Protein AF-D3DBK7-F1 (afdb_monomer_lite)

Structure (mmCIF, N/CA/C/O backbone):
data_AF-D3DBK7-F1
#
_entry.id   AF-D3DBK7-F1
#
loop_
_atom_site.group_PDB
_atom_site.id
_atom_site.type_symbol
_atom_site.label_atom_id
_atom_site.label_alt_id
_atom_site.label_comp_id
_atom_site.label_asym_id
_atom_site.label_entity_id
_atom_site.label_seq_id
_atom_site.pdbx_PDB_ins_code
_atom_site.Cartn_x
_atom_site.Cartn_y
_atom_site.Cartn_z
_atom_site.occupancy
_atom_site.B_iso_or_equiv
_atom_site.auth_seq_id
_atom_site.auth_comp_id
_atom_site.auth_asym_id
_atom_site.auth_atom_id
_atom_site.pdbx_PDB_model_num
ATOM 1 N N . MET A 1 1 ? -4.923 0.308 18.709 1.00 68.25 1 MET A N 1
ATOM 2 C CA . MET A 1 1 ? -4.897 0.832 17.326 1.00 68.25 1 MET A CA 1
ATOM 3 C C . MET A 1 1 ? -3.917 0.080 16.444 1.00 68.25 1 MET A C 1
ATOM 5 O O . MET A 1 1 ? -4.388 -0.678 15.611 1.00 68.25 1 MET A O 1
ATOM 9 N N . LEU A 1 2 ? -2.602 0.181 16.670 1.00 75.06 2 LEU A N 1
ATOM 10 C CA . LEU A 1 2 ? -1.601 -0.518 15.848 1.00 75.06 2 LEU A CA 1
ATOM 11 C C . LEU A 1 2 ? -1.861 -2.031 15.714 1.00 75.06 2 LEU A C 1
ATOM 13 O O . LEU A 1 2 ? -1.851 -2.557 14.608 1.00 75.06 2 LEU A O 1
ATOM 17 N N . LEU A 1 3 ? -2.178 -2.719 16.817 1.00 78.69 3 LEU A N 1
ATOM 18 C CA . LEU A 1 3 ? -2.504 -4.152 16.791 1.00 78.69 3 LEU A CA 1
ATOM 19 C C . LEU A 1 3 ? -3.727 -4.483 15.918 1.00 78.69 3 LEU A C 1
ATOM 21 O O . LEU A 1 3 ? -3.712 -5.487 15.219 1.00 78.69 3 LEU A O 1
ATOM 25 N N . ALA A 1 4 ? -4.756 -3.630 15.915 1.00 81.06 4 ALA A N 1
ATOM 26 C CA . ALA A 1 4 ? -5.943 -3.820 15.076 1.00 81.06 4 ALA A CA 1
ATOM 27 C C . ALA A 1 4 ? -5.618 -3.622 13.588 1.00 81.06 4 ALA A C 1
ATOM 29 O O . ALA A 1 4 ? -6.141 -4.344 12.741 1.00 81.06 4 ALA A O 1
ATOM 30 N N . THR A 1 5 ? -4.709 -2.695 13.278 1.00 81.81 5 THR A N 1
ATOM 31 C CA . THR A 1 5 ? -4.180 -2.504 11.925 1.00 81.81 5 THR A CA 1
ATOM 32 C C . THR A 1 5 ? -3.365 -3.711 11.463 1.00 81.81 5 THR A C 1
ATOM 34 O O . THR A 1 5 ? -3.608 -4.233 10.381 1.00 81.81 5 THR A O 1
ATOM 37 N N . LEU A 1 6 ? -2.447 -4.213 12.293 1.00 82.50 6 LEU A N 1
ATOM 38 C CA . LEU A 1 6 ? -1.668 -5.413 11.971 1.00 82.50 6 LEU A CA 1
ATOM 39 C C . LEU A 1 6 ? -2.553 -6.661 11.832 1.00 82.50 6 LEU A C 1
ATOM 41 O O . LEU A 1 6 ? -2.286 -7.503 10.976 1.00 82.50 6 LEU A O 1
ATOM 45 N N . ALA A 1 7 ? -3.613 -6.770 12.640 1.00 85.38 7 ALA A N 1
ATOM 46 C CA . ALA A 1 7 ? -4.626 -7.809 12.486 1.00 85.38 7 ALA A CA 1
ATOM 47 C C . ALA A 1 7 ? -5.343 -7.685 11.135 1.00 85.38 7 ALA A C 1
ATOM 49 O O . ALA A 1 7 ? -5.402 -8.660 10.404 1.00 85.38 7 ALA A O 1
ATOM 50 N N . GLY A 1 8 ? -5.769 -6.482 10.737 1.00 84.94 8 GLY A N 1
ATOM 51 C CA . GLY A 1 8 ? -6.447 -6.275 9.452 1.00 84.94 8 GLY A CA 1
ATOM 52 C C . GLY A 1 8 ? -5.579 -6.631 8.242 1.00 84.94 8 GLY A C 1
ATOM 53 O O . GLY A 1 8 ? -6.077 -7.203 7.277 1.00 84.94 8 GLY A O 1
ATOM 54 N N . ILE A 1 9 ? -4.270 -6.354 8.304 1.00 85.38 9 ILE A N 1
ATOM 55 C CA . ILE A 1 9 ? -3.315 -6.766 7.260 1.00 85.38 9 ILE A CA 1
ATOM 56 C C . ILE A 1 9 ? -3.254 -8.294 7.166 1.00 85.38 9 ILE A C 1
ATOM 58 O O . ILE A 1 9 ? -3.256 -8.847 6.070 1.00 85.38 9 ILE A O 1
ATOM 62 N N . ARG A 1 10 ? -3.229 -8.981 8.313 1.00 86.31 10 ARG A N 1
ATOM 63 C CA . ARG A 1 10 ? -3.209 -10.447 8.375 1.00 86.31 10 ARG A CA 1
ATOM 64 C C . ARG A 1 10 ? -4.516 -11.059 7.877 1.00 86.31 10 ARG A C 1
ATOM 66 O O . ARG A 1 10 ? -4.478 -12.012 7.106 1.00 86.31 10 ARG A O 1
ATOM 73 N N . ASP A 1 11 ? -5.646 -10.477 8.264 1.00 88.62 11 ASP A N 1
ATOM 74 C CA . ASP A 1 11 ? -6.992 -10.914 7.879 1.00 88.62 11 ASP A CA 1
ATOM 75 C C . ASP A 1 11 ? -7.274 -10.702 6.387 1.00 88.62 11 ASP A C 1
ATOM 77 O O . ASP A 1 11 ? -8.129 -11.375 5.814 1.00 88.62 11 ASP A O 1
ATOM 81 N N . ALA A 1 12 ? -6.547 -9.791 5.732 1.00 87.19 12 ALA A N 1
ATOM 82 C CA . ALA A 1 12 ? -6.581 -9.663 4.278 1.00 87.19 12 ALA A CA 1
ATOM 83 C C . ALA A 1 12 ? -6.002 -10.895 3.563 1.00 87.19 12 ALA A C 1
ATOM 85 O O . ALA A 1 12 ? -6.222 -11.052 2.365 1.00 87.19 12 ALA A O 1
ATOM 86 N N . GLY A 1 13 ? -5.262 -11.763 4.267 1.00 81.94 13 GLY A N 1
ATOM 87 C CA . GLY A 1 13 ? -4.708 -13.003 3.718 1.00 81.94 13 GLY A CA 1
ATOM 88 C C . GLY A 1 13 ? -3.647 -12.790 2.635 1.00 81.94 13 GLY A C 1
ATOM 89 O O . GLY A 1 13 ? -3.243 -13.743 1.971 1.00 81.94 13 GLY A O 1
ATOM 90 N N . ALA A 1 14 ? -3.191 -11.552 2.435 1.00 78.75 14 ALA A N 1
ATOM 91 C CA . ALA A 1 14 ? -2.200 -11.230 1.425 1.00 78.75 14 ALA A CA 1
ATOM 92 C C . ALA A 1 14 ? -0.814 -11.736 1.851 1.00 78.75 14 ALA A C 1
ATOM 94 O O . ALA A 1 14 ? -0.363 -11.497 2.971 1.00 78.75 14 ALA A O 1
ATOM 95 N N . GLN A 1 15 ? -0.108 -12.402 0.935 1.00 83.19 15 GLN A N 1
ATOM 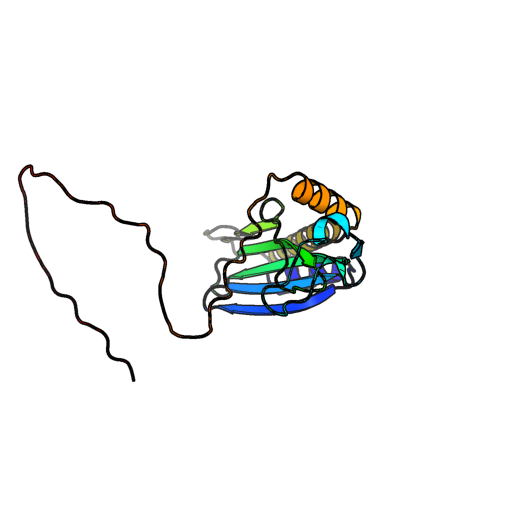96 C CA . GLN A 1 15 ? 1.300 -12.743 1.130 1.00 83.19 15 GLN A CA 1
ATOM 97 C C . GLN A 1 15 ? 2.133 -11.466 1.024 1.00 83.19 15 GLN A C 1
ATOM 99 O O . GLN A 1 15 ? 2.384 -10.960 -0.076 1.00 83.19 15 GLN A O 1
ATOM 104 N N . THR A 1 16 ? 2.505 -10.919 2.180 1.00 87.12 16 THR A N 1
ATOM 105 C CA . THR A 1 16 ? 3.230 -9.654 2.288 1.00 87.12 16 THR A CA 1
ATOM 106 C C . THR A 1 16 ? 4.537 -9.793 3.047 1.00 87.12 16 THR A C 1
ATOM 108 O O . THR A 1 16 ? 4.580 -10.435 4.096 1.00 87.12 16 THR A O 1
ATOM 111 N N . THR A 1 17 ? 5.551 -9.075 2.580 1.00 89.31 17 THR A N 1
ATOM 112 C CA . THR A 1 17 ? 6.860 -8.941 3.214 1.00 89.31 17 THR A CA 1
ATOM 113 C C . THR A 1 17 ? 7.091 -7.484 3.614 1.00 89.31 17 THR A C 1
ATOM 115 O O . THR A 1 17 ? 6.779 -6.560 2.859 1.00 89.31 17 THR A O 1
ATOM 118 N N . ILE A 1 18 ? 7.640 -7.271 4.812 1.00 89.06 18 ILE A N 1
ATOM 119 C CA . ILE A 1 18 ? 8.104 -5.953 5.261 1.00 89.06 18 ILE A CA 1
ATOM 120 C C . ILE A 1 18 ? 9.504 -5.743 4.686 1.00 89.06 18 ILE A C 1
ATOM 122 O O . ILE A 1 18 ? 10.417 -6.498 5.006 1.00 89.06 18 ILE A O 1
ATOM 126 N N . ASP A 1 19 ? 9.677 -4.732 3.839 1.00 87.81 19 ASP A N 1
ATOM 127 C CA . ASP A 1 19 ? 10.963 -4.417 3.199 1.00 87.81 19 ASP A CA 1
ATOM 128 C C . ASP A 1 19 ? 11.652 -3.181 3.799 1.00 87.81 19 ASP A C 1
ATOM 130 O O . ASP A 1 19 ? 12.769 -2.837 3.414 1.00 87.81 19 ASP A O 1
ATOM 134 N N . GLY A 1 20 ? 11.012 -2.520 4.764 1.00 86.62 20 GLY A N 1
ATOM 135 C CA . GLY A 1 20 ? 11.623 -1.458 5.549 1.00 86.62 20 GLY A CA 1
ATOM 136 C C . GLY A 1 20 ? 10.713 -0.970 6.667 1.00 86.62 20 GLY A C 1
ATOM 137 O O . GLY A 1 20 ? 9.491 -0.939 6.525 1.00 86.62 20 GLY A O 1
ATOM 138 N N . ALA A 1 21 ? 11.314 -0.558 7.775 1.00 87.94 21 ALA A N 1
ATOM 139 C CA . ALA A 1 21 ? 10.627 0.129 8.853 1.00 87.94 21 ALA A CA 1
ATOM 140 C C . ALA A 1 21 ? 11.510 1.283 9.322 1.00 87.94 21 ALA A C 1
ATOM 142 O O . ALA A 1 21 ? 12.646 1.067 9.736 1.00 87.94 21 ALA A O 1
ATOM 143 N N . ASP A 1 22 ? 10.986 2.497 9.220 1.00 85.69 22 ASP A N 1
ATOM 144 C CA . ASP A 1 22 ? 11.668 3.719 9.614 1.00 85.69 22 ASP A CA 1
ATOM 145 C C . ASP A 1 22 ? 10.913 4.317 10.802 1.00 85.69 22 ASP A C 1
ATOM 147 O O . ASP A 1 22 ? 9.700 4.542 10.734 1.00 85.69 22 ASP A O 1
ATOM 151 N N . LEU A 1 23 ? 11.629 4.555 11.898 1.00 84.12 23 LEU A N 1
ATOM 152 C CA . LEU A 1 23 ? 11.091 5.198 13.089 1.00 84.12 23 LEU A CA 1
ATOM 153 C C . LEU A 1 23 ? 11.666 6.606 13.198 1.00 84.12 23 LEU A C 1
ATOM 155 O O . LEU A 1 23 ? 12.865 6.820 13.037 1.00 84.12 23 LEU A O 1
ATOM 159 N N . THR A 1 24 ? 10.795 7.566 13.460 1.00 80.44 24 THR A N 1
ATOM 160 C CA . THR A 1 24 ? 11.147 8.946 13.792 1.00 80.44 24 THR A CA 1
ATOM 161 C C . THR A 1 24 ? 10.495 9.286 15.121 1.00 80.44 24 THR A C 1
ATOM 163 O O . THR A 1 24 ? 9.503 8.654 15.477 1.00 80.44 24 THR A O 1
ATOM 166 N N . ASP A 1 25 ? 10.945 10.352 15.781 1.00 75.00 25 ASP A N 1
ATOM 167 C CA . ASP A 1 25 ? 10.367 10.820 17.053 1.00 75.00 25 ASP A CA 1
ATOM 168 C C . ASP A 1 25 ? 8.842 11.030 17.006 1.00 75.00 25 ASP A C 1
ATOM 170 O O . ASP A 1 25 ? 8.179 11.101 18.038 1.00 75.00 25 ASP A O 1
ATOM 174 N N . ARG A 1 26 ? 8.272 11.197 15.802 1.00 72.62 26 ARG A N 1
ATOM 175 C CA . ARG A 1 26 ? 6.848 11.493 15.598 1.00 72.62 26 ARG A CA 1
ATOM 176 C C . ARG A 1 26 ? 6.067 10.385 14.910 1.00 72.62 26 ARG A C 1
ATOM 178 O O . ARG A 1 26 ? 4.859 10.276 15.128 1.00 72.62 26 ARG A O 1
ATOM 185 N N . HIS A 1 27 ? 6.717 9.596 14.061 1.00 76.12 27 HIS A N 1
ATOM 186 C CA . HIS A 1 27 ? 6.052 8.662 13.161 1.00 76.12 27 HIS A CA 1
ATOM 187 C C . HIS A 1 27 ? 6.861 7.393 12.946 1.00 76.12 27 HIS A C 1
ATOM 189 O O . HIS A 1 27 ? 8.057 7.439 12.663 1.00 76.12 27 HIS A O 1
ATOM 195 N N . MET A 1 28 ? 6.147 6.276 12.955 1.00 85.69 28 MET A N 1
ATOM 196 C CA . MET A 1 28 ? 6.609 5.013 12.410 1.00 85.69 28 MET A CA 1
ATOM 197 C C . MET A 1 28 ? 6.090 4.870 10.979 1.00 85.69 28 MET A C 1
ATOM 199 O O . MET A 1 28 ? 4.892 5.028 10.732 1.00 85.69 28 MET A O 1
ATOM 203 N N . HIS A 1 29 ? 6.982 4.526 10.057 1.00 88.44 29 HIS A N 1
ATOM 204 C CA . HIS A 1 29 ? 6.681 4.177 8.675 1.00 88.44 29 HIS A CA 1
ATOM 205 C C . HIS A 1 29 ? 7.075 2.726 8.437 1.00 88.44 29 HIS A C 1
ATOM 207 O O . HIS A 1 29 ? 8.242 2.375 8.554 1.00 88.44 29 HIS A O 1
ATOM 213 N N . VAL A 1 30 ? 6.118 1.882 8.068 1.00 90.00 30 VAL A N 1
ATOM 214 C CA . VAL A 1 30 ? 6.371 0.485 7.707 1.00 90.00 30 VAL A CA 1
ATOM 215 C C . VAL A 1 30 ? 6.042 0.309 6.236 1.00 90.00 30 VAL A C 1
ATOM 217 O O . VAL A 1 30 ? 4.921 0.561 5.797 1.00 90.00 30 VAL A O 1
ATOM 220 N N . ARG A 1 31 ? 7.038 -0.107 5.466 1.00 93.00 31 ARG A N 1
ATOM 221 C CA . ARG A 1 31 ? 6.936 -0.380 4.042 1.00 93.00 31 ARG A CA 1
ATOM 222 C C . ARG A 1 31 ? 6.670 -1.868 3.840 1.00 93.00 31 ARG A C 1
ATOM 224 O O . ARG A 1 31 ? 7.374 -2.722 4.374 1.00 93.00 31 ARG A O 1
ATOM 231 N N . VAL A 1 32 ? 5.611 -2.160 3.092 1.00 92.69 32 VAL A N 1
ATOM 232 C CA . VAL A 1 32 ? 5.114 -3.515 2.861 1.00 92.69 32 VAL A CA 1
ATOM 233 C C . VAL A 1 32 ? 4.966 -3.747 1.363 1.00 92.69 32 VAL A C 1
ATOM 235 O O . VAL A 1 32 ? 4.427 -2.901 0.642 1.00 92.69 32 VAL A O 1
ATOM 238 N N . ARG A 1 33 ? 5.438 -4.901 0.898 1.00 93.94 33 ARG A N 1
ATOM 239 C CA . ARG A 1 33 ? 5.332 -5.371 -0.486 1.00 93.94 33 ARG A CA 1
ATOM 240 C C . ARG A 1 33 ? 4.581 -6.697 -0.510 1.00 93.94 33 ARG A C 1
ATOM 242 O O . ARG A 1 33 ? 4.745 -7.506 0.395 1.00 93.94 33 ARG A O 1
ATOM 249 N N . SER A 1 34 ? 3.779 -6.931 -1.541 1.00 92.94 34 SER A N 1
ATOM 250 C CA . SER A 1 34 ? 3.206 -8.245 -1.820 1.00 92.94 34 SER A CA 1
ATOM 251 C C . SER A 1 34 ? 4.142 -9.058 -2.710 1.00 92.94 34 SER A C 1
ATOM 253 O O . SER A 1 34 ? 4.609 -8.569 -3.738 1.00 92.94 34 SER A O 1
ATOM 255 N N . ASP A 1 35 ? 4.407 -10.307 -2.329 1.00 87.19 35 ASP A N 1
ATOM 256 C CA . ASP A 1 35 ? 5.200 -11.235 -3.147 1.00 87.19 35 ASP A CA 1
ATOM 257 C C . ASP A 1 35 ? 4.364 -11.908 -4.245 1.00 87.19 35 ASP A C 1
ATOM 259 O O . ASP A 1 35 ? 4.887 -12.286 -5.298 1.00 87.19 35 ASP A O 1
ATOM 263 N N . SER A 1 36 ? 3.053 -12.018 -4.024 1.00 90.00 36 SER A N 1
ATOM 264 C CA . SER A 1 36 ? 2.123 -12.674 -4.940 1.00 90.00 36 SER A CA 1
ATOM 265 C C . SER A 1 36 ? 1.639 -11.761 -6.068 1.00 90.00 36 SER A C 1
ATOM 267 O O . SER A 1 36 ? 1.403 -12.244 -7.174 1.00 90.00 36 SER A O 1
ATOM 269 N N . VAL A 1 37 ? 1.525 -10.449 -5.833 1.00 94.06 37 VAL A N 1
ATOM 270 C CA . VAL A 1 37 ? 0.975 -9.497 -6.812 1.00 94.06 37 VAL A CA 1
ATOM 271 C C . VAL A 1 37 ? 2.094 -8.746 -7.527 1.00 94.06 37 VAL A C 1
ATOM 273 O O . VAL A 1 37 ? 2.701 -7.827 -6.971 1.00 94.06 37 VAL A O 1
ATOM 276 N N . ARG A 1 38 ? 2.344 -9.130 -8.783 1.00 94.00 38 ARG A N 1
ATOM 277 C CA . ARG A 1 38 ? 3.371 -8.538 -9.648 1.00 94.00 38 ARG A CA 1
ATOM 278 C C . ARG A 1 38 ? 2.887 -8.359 -11.083 1.00 94.00 38 ARG A C 1
ATOM 280 O O . ARG A 1 38 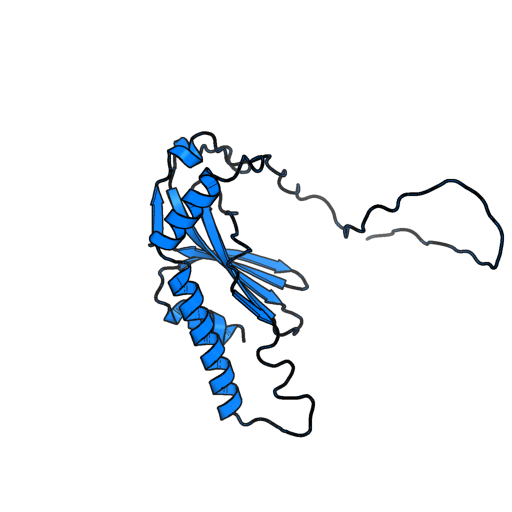? 2.138 -9.189 -11.587 1.00 94.00 38 ARG A O 1
ATOM 287 N N . VAL A 1 39 ? 3.376 -7.314 -11.741 1.00 95.56 39 VAL A N 1
ATOM 288 C CA . VAL A 1 39 ? 3.098 -6.985 -13.143 1.00 95.56 39 VAL A CA 1
ATOM 289 C C . VAL A 1 39 ? 4.411 -6.687 -13.858 1.00 95.56 39 VAL A C 1
ATOM 291 O O . VAL A 1 39 ? 5.299 -6.035 -13.306 1.00 95.56 39 VAL A O 1
ATOM 294 N N . LEU A 1 40 ? 4.543 -7.166 -15.093 1.00 94.44 40 LEU A N 1
ATOM 295 C CA . LEU A 1 40 ? 5.668 -6.832 -15.962 1.00 94.44 40 LEU A CA 1
ATOM 296 C C . LEU A 1 40 ? 5.357 -5.552 -16.733 1.00 94.44 40 LEU A C 1
ATOM 298 O O . LEU A 1 40 ? 4.339 -5.463 -17.412 1.00 94.44 40 LEU A O 1
ATOM 302 N N . THR A 1 41 ? 6.259 -4.574 -16.686 1.00 91.31 41 THR A N 1
ATOM 303 C CA . THR A 1 41 ? 6.088 -3.314 -17.422 1.00 91.31 41 THR A CA 1
ATOM 304 C C . THR A 1 41 ? 7.375 -2.844 -18.123 1.00 91.31 41 THR A C 1
ATOM 306 O O . THR A 1 41 ? 7.897 -1.763 -17.827 1.00 91.31 41 THR A O 1
ATOM 309 N N . PRO A 1 42 ? 7.883 -3.608 -19.116 1.00 90.12 42 PRO A N 1
ATOM 310 C CA . PRO A 1 42 ? 9.143 -3.290 -19.796 1.00 90.12 42 PRO A CA 1
ATOM 311 C C . PRO A 1 42 ? 9.126 -1.928 -20.487 1.00 90.12 42 PRO A C 1
ATOM 313 O O . PRO A 1 42 ? 10.108 -1.199 -20.449 1.00 90.12 42 PRO A O 1
ATOM 316 N N . ALA A 1 43 ? 7.988 -1.556 -21.080 1.00 87.81 43 ALA A N 1
ATOM 317 C CA . ALA A 1 43 ? 7.850 -0.278 -21.768 1.00 87.81 43 ALA A CA 1
ATOM 318 C C . ALA A 1 43 ? 7.975 0.923 -20.816 1.00 87.81 43 ALA A C 1
ATOM 320 O O . ALA A 1 43 ? 8.589 1.915 -21.187 1.00 87.81 43 ALA A O 1
ATOM 321 N N . LEU A 1 44 ? 7.439 0.829 -19.591 1.00 87.50 44 LEU A N 1
ATOM 322 C CA . LEU A 1 44 ? 7.555 1.911 -18.605 1.00 87.50 44 LEU A CA 1
ATOM 323 C C . LEU A 1 44 ? 8.972 2.012 -18.029 1.00 87.50 44 LEU A C 1
ATOM 325 O O . LEU A 1 44 ? 9.443 3.100 -17.725 1.00 87.50 44 LEU A O 1
ATOM 329 N N . LEU A 1 45 ? 9.642 0.870 -17.858 1.00 89.88 45 LEU A N 1
ATOM 330 C CA . LEU A 1 45 ? 10.938 0.782 -17.183 1.00 89.88 45 LEU A CA 1
ATOM 331 C C . LEU A 1 45 ? 12.137 0.801 -18.138 1.00 89.88 45 LEU A C 1
ATOM 333 O O . LEU A 1 45 ? 13.273 0.723 -17.672 1.00 89.88 45 LEU A O 1
ATOM 337 N N . ARG A 1 46 ? 11.898 0.936 -19.449 1.00 88.12 46 ARG A N 1
ATOM 338 C CA . ARG A 1 46 ? 12.916 0.903 -20.511 1.00 88.12 46 ARG A CA 1
ATOM 339 C C . ARG A 1 46 ? 14.101 1.831 -20.230 1.00 88.12 46 ARG A C 1
ATOM 341 O O . ARG A 1 46 ? 15.248 1.409 -20.368 1.00 88.12 46 ARG A O 1
ATOM 348 N N . ASP A 1 47 ? 13.806 3.050 -19.790 1.00 88.19 47 ASP A N 1
ATOM 349 C CA . ASP A 1 47 ? 14.803 4.100 -19.549 1.00 88.19 47 ASP A CA 1
ATOM 350 C C . ASP A 1 47 ? 15.008 4.391 -18.052 1.00 88.19 47 ASP A C 1
ATOM 352 O O . ASP A 1 47 ? 15.747 5.300 -17.675 1.00 88.19 47 ASP A O 1
ATOM 356 N N . TYR A 1 48 ? 14.378 3.607 -17.170 1.00 87.38 48 TYR A N 1
ATOM 357 C CA . TYR A 1 48 ? 14.546 3.767 -15.731 1.00 87.38 48 TYR A CA 1
ATOM 358 C C . TYR A 1 48 ? 15.886 3.189 -15.267 1.00 87.38 48 TYR A C 1
ATOM 360 O O . TYR A 1 48 ? 16.219 2.035 -15.552 1.00 87.38 48 TYR A O 1
ATOM 368 N N . ARG A 1 49 ? 16.628 3.969 -14.476 1.00 88.25 49 ARG A N 1
ATOM 369 C CA . ARG A 1 49 ? 17.851 3.535 -13.795 1.00 88.25 49 ARG A CA 1
ATOM 370 C C . ARG A 1 49 ? 17.752 3.839 -12.308 1.00 88.25 49 ARG A C 1
ATOM 372 O O . ARG A 1 49 ? 17.438 4.964 -11.922 1.00 88.25 49 ARG A O 1
ATOM 379 N N . SER A 1 50 ? 18.052 2.847 -11.477 1.00 86.38 50 SER A N 1
ATOM 380 C CA . SER A 1 50 ? 18.072 3.026 -10.028 1.00 86.38 50 SER A CA 1
ATOM 381 C C . SER A 1 50 ? 19.163 4.028 -9.631 1.00 86.38 50 SER A C 1
ATOM 383 O O . SER A 1 50 ? 20.328 3.813 -9.974 1.00 86.38 50 SER A O 1
ATOM 385 N N . PRO A 1 51 ? 18.846 5.100 -8.882 1.00 84.06 51 PRO A N 1
ATOM 386 C CA . PRO A 1 51 ? 19.862 6.033 -8.398 1.00 84.06 51 PRO A CA 1
ATOM 387 C C . PRO A 1 51 ? 20.705 5.464 -7.247 1.00 84.06 51 PRO A C 1
ATOM 389 O O . PRO A 1 51 ? 21.694 6.081 -6.867 1.00 84.06 51 PRO A O 1
ATOM 392 N N . PHE A 1 52 ? 20.322 4.312 -6.685 1.00 83.75 52 PHE A N 1
ATOM 393 C CA . PHE A 1 52 ? 21.011 3.691 -5.549 1.00 83.75 52 PHE A CA 1
ATOM 394 C C . PHE A 1 52 ? 21.971 2.589 -5.987 1.00 83.75 52 PHE A C 1
ATOM 396 O O . PHE A 1 52 ? 23.084 2.513 -5.479 1.00 83.75 52 PHE A O 1
ATOM 403 N N . THR A 1 53 ? 21.542 1.743 -6.928 1.00 86.19 53 THR A N 1
ATOM 404 C CA . THR A 1 53 ? 22.322 0.583 -7.393 1.00 86.19 53 THR A CA 1
ATOM 405 C C . THR A 1 53 ? 22.874 0.772 -8.803 1.00 86.19 53 THR A C 1
ATOM 407 O O . THR A 1 53 ? 23.832 0.113 -9.190 1.00 86.19 53 THR A O 1
ATOM 410 N N . GLY A 1 54 ? 22.294 1.680 -9.593 1.00 87.69 54 GLY A N 1
ATOM 411 C CA . GLY A 1 54 ? 22.643 1.854 -11.001 1.00 87.69 54 GLY A CA 1
ATOM 412 C C . GLY A 1 54 ? 22.088 0.774 -11.935 1.00 87.69 54 GLY A C 1
ATOM 413 O O . GLY A 1 54 ? 22.334 0.837 -13.142 1.00 87.69 54 GLY A O 1
ATOM 414 N N . GLU A 1 55 ? 21.334 -0.186 -11.404 1.00 89.69 55 GLU A N 1
ATOM 415 C CA . GLU A 1 55 ? 20.654 -1.222 -12.178 1.00 89.69 55 GLU A CA 1
ATOM 416 C C . GLU A 1 55 ? 19.565 -0.616 -13.070 1.00 89.69 55 GLU A C 1
ATOM 418 O O . GLU A 1 55 ? 18.922 0.384 -12.722 1.00 89.69 55 GLU A O 1
ATOM 423 N N . ARG A 1 56 ? 19.358 -1.223 -14.240 1.00 89.81 56 ARG A N 1
ATOM 424 C CA . ARG A 1 56 ? 18.383 -0.756 -15.228 1.00 89.81 56 ARG A CA 1
ATOM 425 C C . ARG A 1 56 ? 17.066 -1.497 -15.052 1.00 89.81 56 ARG A C 1
ATOM 427 O O . ARG A 1 56 ? 17.034 -2.722 -14.965 1.00 89.81 56 ARG A O 1
ATOM 434 N N . GLY A 1 57 ? 15.966 -0.750 -15.073 1.00 88.44 57 GLY A N 1
ATOM 435 C CA . GLY A 1 57 ? 14.620 -1.315 -15.025 1.00 88.44 57 GLY A CA 1
ATOM 436 C C . GLY A 1 57 ? 14.297 -2.184 -16.244 1.00 88.44 57 GLY A C 1
ATOM 437 O O . GLY A 1 57 ? 13.540 -3.139 -1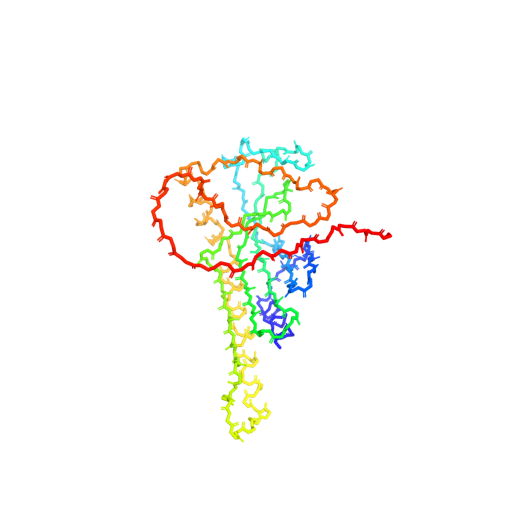6.120 1.00 88.44 57 GLY A O 1
ATOM 438 N N . ALA A 1 58 ? 14.920 -1.914 -17.395 1.00 89.88 58 ALA A N 1
ATOM 439 C CA . ALA A 1 58 ? 14.791 -2.738 -18.597 1.00 89.88 58 ALA A CA 1
ATOM 440 C C . ALA A 1 58 ? 15.247 -4.192 -18.389 1.00 89.88 58 ALA A C 1
ATOM 442 O O . ALA A 1 58 ? 14.658 -5.096 -18.976 1.00 89.88 58 ALA A O 1
ATOM 443 N N . ASP A 1 59 ? 16.262 -4.410 -17.547 1.00 91.69 59 ASP A N 1
ATOM 444 C CA . ASP A 1 59 ? 16.831 -5.739 -17.297 1.00 91.69 59 ASP A CA 1
ATOM 445 C C . ASP A 1 59 ? 15.995 -6.516 -16.261 1.00 91.69 59 ASP A C 1
ATOM 447 O O . ASP A 1 59 ? 16.045 -7.740 -16.203 1.00 91.69 59 ASP A O 1
ATOM 451 N N . ASN A 1 60 ? 15.184 -5.805 -15.466 1.00 90.44 60 ASN A N 1
ATOM 452 C CA . ASN A 1 60 ? 14.324 -6.363 -14.423 1.00 90.44 60 ASN A CA 1
ATOM 453 C C . ASN A 1 60 ? 12.980 -5.603 -14.352 1.00 90.44 60 ASN A C 1
ATOM 455 O O . ASN A 1 60 ? 12.756 -4.808 -13.431 1.00 90.44 60 ASN A O 1
ATOM 459 N N . PRO A 1 61 ? 12.067 -5.814 -15.320 1.00 93.12 61 PRO A N 1
ATOM 460 C CA . PRO A 1 61 ? 10.903 -4.952 -15.522 1.00 93.12 61 PRO A CA 1
ATOM 461 C C . PRO A 1 61 ? 9.698 -5.315 -14.638 1.00 93.12 61 PRO A C 1
ATOM 463 O O . PRO A 1 61 ? 8.549 -5.110 -15.039 1.00 93.12 61 PRO A O 1
ATOM 466 N N . VAL A 1 62 ? 9.937 -5.888 -13.458 1.00 94.38 62 VAL A N 1
ATOM 467 C CA . VAL A 1 62 ? 8.883 -6.306 -12.527 1.00 94.38 62 VAL A CA 1
ATOM 468 C C . VAL A 1 62 ? 8.501 -5.149 -11.609 1.00 94.38 62 VAL A C 1
ATOM 470 O O . VAL A 1 62 ? 9.360 -4.485 -11.023 1.00 94.38 62 VAL A O 1
ATOM 473 N N . VAL A 1 63 ? 7.193 -4.949 -11.457 1.00 94.56 63 VAL A N 1
ATOM 474 C CA . VAL A 1 63 ? 6.582 -4.083 -10.448 1.00 94.56 63 VAL A CA 1
ATOM 475 C C . VAL A 1 63 ? 5.725 -4.926 -9.514 1.00 94.56 63 VAL A C 1
ATOM 477 O O . VAL A 1 63 ? 4.855 -5.659 -9.979 1.00 94.56 63 VAL A O 1
ATOM 480 N N . TRP A 1 64 ? 5.919 -4.796 -8.204 1.00 95.75 64 TRP A N 1
ATOM 481 C CA . TRP A 1 64 ? 5.044 -5.389 -7.190 1.00 95.75 64 TRP A CA 1
ATOM 482 C C . TRP A 1 64 ? 4.094 -4.364 -6.591 1.00 95.75 64 TRP A C 1
ATOM 484 O O . TRP A 1 64 ? 4.436 -3.187 -6.427 1.00 95.75 64 TRP A O 1
ATOM 494 N N . ALA A 1 65 ? 2.923 -4.854 -6.189 1.00 95.94 65 ALA A N 1
ATOM 495 C CA . ALA A 1 65 ? 2.024 -4.109 -5.324 1.00 95.94 65 ALA A CA 1
ATOM 496 C C . ALA A 1 65 ? 2.592 -4.014 -3.904 1.00 95.94 65 ALA A C 1
ATOM 498 O O . ALA A 1 65 ? 3.297 -4.902 -3.418 1.00 95.94 65 ALA A O 1
ATOM 499 N N . GLY A 1 66 ? 2.232 -2.954 -3.199 1.00 95.19 66 GLY A N 1
ATOM 500 C CA . GLY A 1 66 ? 2.563 -2.779 -1.799 1.00 95.19 66 GLY A CA 1
ATOM 501 C C . GLY A 1 66 ? 1.777 -1.638 -1.179 1.00 95.19 66 GLY A C 1
ATOM 502 O O . GLY A 1 66 ? 0.931 -1.009 -1.815 1.00 95.19 66 GLY A O 1
ATOM 503 N N . PHE A 1 67 ? 2.100 -1.329 0.068 1.00 95.06 67 PHE A N 1
ATOM 504 C CA . PHE A 1 67 ? 1.614 -0.138 0.746 1.00 95.06 67 PHE A CA 1
ATOM 505 C C . PHE A 1 67 ? 2.613 0.336 1.804 1.00 95.06 67 PHE A C 1
ATOM 507 O O . PHE A 1 67 ? 3.503 -0.396 2.236 1.00 95.06 67 PHE A O 1
ATOM 514 N N . VAL A 1 68 ? 2.464 1.587 2.220 1.00 93.62 68 VAL A N 1
ATOM 515 C CA . VAL A 1 68 ? 3.142 2.172 3.371 1.00 93.62 68 VAL A CA 1
ATOM 516 C C . VAL A 1 68 ? 2.113 2.353 4.472 1.00 93.62 68 VAL A C 1
ATOM 518 O O . VAL A 1 68 ? 1.117 3.055 4.290 1.00 93.62 68 VAL A O 1
ATOM 521 N N . LEU A 1 69 ? 2.364 1.720 5.611 1.00 91.00 69 LEU A N 1
ATOM 522 C CA . LEU A 1 69 ? 1.649 1.960 6.852 1.00 91.00 69 LEU A CA 1
ATOM 523 C C . LEU A 1 69 ? 2.356 3.084 7.608 1.00 91.00 69 LEU A C 1
ATOM 525 O O . LEU A 1 69 ? 3.556 2.998 7.859 1.00 91.00 69 LEU A O 1
ATOM 529 N N . THR A 1 70 ? 1.618 4.112 8.013 1.00 88.88 70 THR A N 1
ATOM 530 C CA . THR A 1 70 ? 2.136 5.138 8.924 1.00 88.88 70 THR A CA 1
ATOM 531 C C . THR A 1 70 ? 1.300 5.203 10.189 1.00 88.88 70 THR A C 1
ATOM 533 O O . THR A 1 70 ? 0.079 5.058 10.136 1.00 88.88 70 THR A O 1
ATOM 536 N N . ASN A 1 71 ? 1.953 5.411 11.329 1.00 79.88 71 ASN A N 1
ATOM 537 C CA . ASN A 1 71 ? 1.309 5.635 12.621 1.00 79.88 71 ASN A CA 1
ATOM 538 C C . ASN A 1 71 ? 2.109 6.682 13.402 1.00 79.88 71 ASN A C 1
ATOM 540 O O . ASN A 1 71 ? 3.339 6.637 13.392 1.00 79.88 71 ASN A O 1
ATOM 544 N N . SER A 1 72 ? 1.444 7.614 14.081 1.00 68.62 72 SER A N 1
ATOM 545 C CA . SER A 1 72 ? 2.122 8.518 15.012 1.00 68.62 72 SER A CA 1
ATOM 546 C C . SER A 1 72 ? 2.355 7.835 16.365 1.00 68.62 72 SER A C 1
ATOM 548 O O . SER A 1 72 ? 1.411 7.422 17.035 1.00 68.62 72 SER A O 1
ATOM 550 N N . GLU A 1 73 ? 3.622 7.710 16.772 1.00 54.78 73 GLU A N 1
ATOM 551 C CA . GLU A 1 73 ? 4.028 7.147 18.073 1.00 54.78 73 GLU A CA 1
ATOM 552 C C . GLU A 1 73 ? 3.581 8.048 19.243 1.00 54.78 73 GLU A C 1
ATOM 554 O O . GLU A 1 73 ? 3.232 7.562 20.314 1.00 54.78 73 GLU A O 1
ATOM 559 N N . VAL A 1 74 ? 3.439 9.359 19.002 1.00 48.31 74 VAL A N 1
ATOM 560 C CA . VAL A 1 74 ? 3.099 10.382 20.015 1.00 48.31 74 VAL A CA 1
ATOM 561 C C . VAL A 1 74 ? 1.591 10.562 20.279 1.00 48.31 74 VAL A C 1
ATOM 563 O O . VAL A 1 74 ? 1.136 11.634 20.668 1.00 48.31 74 VAL A O 1
ATOM 566 N N . GLY A 1 75 ? 0.772 9.529 20.067 1.00 48.41 75 GLY A N 1
ATOM 567 C CA . GLY A 1 75 ? -0.592 9.505 20.620 1.00 48.41 75 GLY A CA 1
ATOM 568 C C . GLY A 1 75 ? -1.667 10.328 19.892 1.00 48.41 75 GLY A C 1
ATOM 569 O O . GLY A 1 75 ? -2.786 10.413 20.390 1.00 48.41 75 GLY A O 1
ATOM 570 N N . ALA A 1 76 ? -1.416 10.861 18.690 1.00 47.38 76 ALA A N 1
ATOM 571 C CA . ALA A 1 76 ? -2.453 11.573 17.919 1.00 47.38 76 ALA A CA 1
ATOM 572 C C . ALA A 1 76 ? -3.515 10.644 17.277 1.00 47.38 76 ALA A C 1
ATOM 574 O O . ALA A 1 76 ? -4.437 11.116 16.610 1.00 47.38 76 ALA A O 1
ATOM 575 N N . GLY A 1 77 ? -3.404 9.321 17.460 1.00 64.06 77 GLY A N 1
ATOM 576 C CA . GLY A 1 77 ? -4.442 8.354 17.080 1.00 64.06 77 GLY A CA 1
ATOM 577 C C . GLY A 1 77 ? -4.733 8.293 15.578 1.00 64.06 77 GLY A C 1
ATOM 578 O O . GLY A 1 77 ? -5.846 7.932 15.187 1.00 64.06 77 GLY A O 1
ATOM 579 N N . ALA A 1 78 ? -3.758 8.671 14.749 1.00 75.75 78 ALA A N 1
ATOM 580 C CA . ALA A 1 78 ? -3.886 8.722 13.304 1.00 75.75 78 ALA A CA 1
ATOM 581 C C . ALA A 1 78 ? -2.995 7.666 12.653 1.00 75.75 78 ALA A C 1
ATOM 583 O O . ALA A 1 78 ? -1.793 7.610 12.918 1.00 75.75 78 ALA A O 1
ATOM 584 N N . PHE A 1 79 ? -3.581 6.859 11.774 1.00 84.88 79 PHE A N 1
ATOM 585 C CA . PHE A 1 79 ? -2.826 5.953 10.921 1.00 84.88 79 PHE A CA 1
ATOM 586 C C . PHE A 1 79 ? -3.220 6.140 9.459 1.00 84.88 79 PHE A C 1
ATOM 588 O O . PHE A 1 79 ? -4.310 6.630 9.143 1.00 84.88 79 PHE A O 1
ATOM 595 N N . SER A 1 80 ? -2.327 5.745 8.558 1.00 90.31 80 SER A N 1
ATOM 596 C CA . SER A 1 80 ? -2.651 5.668 7.140 1.00 90.31 80 SER A CA 1
ATOM 597 C C . SER A 1 80 ? -2.102 4.411 6.495 1.00 90.31 80 SER A C 1
ATOM 599 O O . SER A 1 80 ? -1.042 3.925 6.881 1.00 90.31 80 SER A O 1
ATOM 601 N N . ILE A 1 81 ? -2.828 3.908 5.504 1.00 93.31 81 ILE A N 1
ATOM 602 C CA . ILE A 1 81 ? -2.369 2.887 4.571 1.00 93.31 81 ILE A CA 1
ATOM 603 C C . ILE A 1 81 ? -2.365 3.539 3.204 1.00 93.31 81 ILE A C 1
ATOM 605 O O . ILE A 1 81 ? -3.416 3.869 2.656 1.00 93.31 81 ILE A O 1
ATOM 609 N N . THR A 1 82 ? -1.169 3.755 2.672 1.00 95.62 82 THR A N 1
ATOM 610 C CA . THR A 1 82 ? -1.004 4.378 1.364 1.00 95.62 82 THR A CA 1
ATOM 611 C C . THR A 1 82 ? -0.472 3.355 0.372 1.00 95.62 82 THR A C 1
ATOM 613 O O . THR A 1 82 ? 0.616 2.831 0.608 1.00 95.62 82 THR A O 1
ATOM 616 N N . PRO A 1 83 ? -1.182 3.056 -0.726 1.00 96.50 83 PRO A N 1
ATOM 617 C CA . PRO A 1 83 ? -0.703 2.105 -1.720 1.00 96.50 83 PRO A CA 1
ATOM 618 C C . PRO A 1 83 ? 0.613 2.571 -2.346 1.00 96.50 83 PRO A C 1
ATOM 620 O O . PRO A 1 83 ? 0.853 3.771 -2.509 1.00 96.50 83 PRO A O 1
ATOM 623 N N . ARG A 1 84 ? 1.469 1.618 -2.712 1.00 95.50 84 ARG A N 1
ATOM 624 C CA . ARG A 1 84 ? 2.724 1.883 -3.417 1.00 95.50 84 ARG A CA 1
ATOM 625 C C . ARG A 1 84 ? 3.001 0.835 -4.489 1.00 95.50 84 ARG A C 1
ATOM 627 O O . ARG A 1 84 ? 2.606 -0.319 -4.351 1.00 95.50 84 ARG A O 1
ATOM 634 N N . LEU A 1 85 ? 3.748 1.232 -5.509 1.00 94.69 85 LEU A N 1
ATOM 635 C CA . LEU A 1 85 ? 4.301 0.348 -6.532 1.00 94.69 85 LEU A CA 1
ATOM 636 C C . LEU A 1 85 ? 5.809 0.233 -6.326 1.00 94.69 85 LEU A C 1
ATOM 638 O O . LEU A 1 85 ? 6.483 1.254 -6.232 1.00 94.69 85 LEU A O 1
ATOM 642 N N . VAL A 1 86 ? 6.354 -0.978 -6.254 1.00 93.31 86 VAL A N 1
ATOM 643 C CA . VAL A 1 86 ? 7.794 -1.201 -6.037 1.00 93.31 86 VAL A CA 1
ATOM 644 C C . VAL A 1 86 ? 8.388 -1.836 -7.281 1.00 93.31 86 VAL A C 1
ATOM 646 O O . VAL A 1 86 ? 7.884 -2.856 -7.729 1.00 93.31 86 VAL A O 1
ATOM 649 N N . VAL A 1 87 ? 9.445 -1.252 -7.839 1.00 91.94 87 VAL A N 1
ATOM 650 C CA . VAL A 1 87 ? 10.177 -1.833 -8.977 1.00 91.94 87 VAL A CA 1
ATOM 651 C C . VAL A 1 87 ? 11.301 -2.736 -8.465 1.00 91.94 87 VAL A C 1
ATOM 653 O O . VAL A 1 87 ? 11.886 -2.450 -7.423 1.00 91.94 87 VAL A O 1
ATOM 656 N N . GLN A 1 88 ? 11.658 -3.784 -9.210 1.00 89.75 88 GLN A N 1
ATOM 657 C CA . GLN A 1 88 ? 12.731 -4.738 -8.851 1.00 89.75 88 GLN A CA 1
ATOM 658 C C . GLN A 1 88 ? 14.056 -4.113 -8.463 1.00 89.75 88 GLN A C 1
ATOM 660 O O . GLN A 1 88 ? 14.697 -4.571 -7.524 1.00 89.75 88 GLN A O 1
ATOM 665 N N . VAL A 1 89 ? 14.427 -3.034 -9.131 1.00 86.62 89 VAL A N 1
ATOM 666 C CA . VAL A 1 89 ? 15.729 -2.396 -8.941 1.00 86.62 89 VAL A CA 1
ATOM 667 C C . VAL A 1 89 ? 15.703 -1.254 -7.906 1.00 86.62 89 VAL A C 1
ATOM 669 O O . VAL A 1 89 ? 16.696 -0.545 -7.740 1.00 86.62 89 VAL A O 1
ATOM 672 N N . CYS A 1 90 ? 14.568 -1.002 -7.228 1.00 85.88 90 CYS A N 1
ATOM 673 C CA . CYS A 1 90 ? 14.434 0.079 -6.239 1.00 85.88 90 CYS A CA 1
ATOM 674 C C . CYS A 1 90 ? 13.315 -0.158 -5.202 1.00 85.88 90 CYS A C 1
ATOM 676 O O . CYS A 1 90 ? 12.124 -0.101 -5.510 1.00 85.88 90 CYS A O 1
ATOM 678 N N . ASN A 1 91 ? 13.709 -0.266 -3.928 1.00 83.12 91 ASN A N 1
ATOM 679 C CA . ASN A 1 91 ? 12.810 -0.538 -2.793 1.00 83.12 91 ASN A CA 1
ATOM 680 C C . ASN A 1 91 ? 12.079 0.697 -2.230 1.00 83.12 91 ASN A C 1
ATOM 682 O O . ASN A 1 91 ? 11.261 0.572 -1.313 1.00 83.12 91 ASN A O 1
ATOM 686 N N . ASN A 1 92 ? 12.356 1.905 -2.736 1.00 78.88 92 ASN A N 1
ATOM 687 C CA . ASN A 1 92 ? 11.618 3.100 -2.301 1.00 78.88 92 ASN A CA 1
ATOM 688 C C . ASN A 1 92 ? 10.158 3.022 -2.751 1.00 78.88 92 ASN A C 1
ATOM 690 O O . ASN A 1 92 ? 9.246 3.269 -1.962 1.00 78.88 92 ASN A O 1
ATOM 694 N N . GLY A 1 93 ? 9.964 2.616 -4.006 1.00 85.44 93 GLY A N 1
ATOM 695 C CA . GLY A 1 93 ? 8.665 2.561 -4.656 1.00 85.44 93 GLY A CA 1
ATOM 696 C C . GLY A 1 93 ? 8.033 3.933 -4.917 1.00 85.44 93 GLY A C 1
ATOM 697 O O . GLY A 1 93 ? 8.492 4.975 -4.448 1.00 85.44 93 GLY A O 1
ATOM 698 N N . LEU A 1 94 ? 6.959 3.915 -5.699 1.00 90.31 94 LEU A N 1
ATOM 699 C CA . LEU A 1 94 ? 6.086 5.043 -5.991 1.00 90.31 94 LEU A CA 1
ATOM 700 C C . LEU A 1 94 ? 4.843 4.957 -5.105 1.00 90.31 94 LEU A C 1
ATOM 702 O O . LEU A 1 94 ? 4.023 4.060 -5.279 1.00 90.31 94 LEU A O 1
ATOM 706 N N . THR A 1 95 ? 4.688 5.898 -4.181 1.00 93.38 95 THR A N 1
ATOM 707 C CA . THR A 1 95 ? 3.523 5.985 -3.291 1.00 93.38 95 THR A CA 1
ATOM 708 C C . THR A 1 95 ? 2.379 6.746 -3.963 1.00 93.38 95 THR A C 1
ATOM 710 O O . THR A 1 95 ? 2.564 7.866 -4.436 1.00 93.38 95 THR A O 1
ATOM 713 N N . ILE A 1 96 ? 1.173 6.181 -3.952 1.00 93.38 96 ILE A N 1
ATOM 714 C CA . ILE A 1 96 ? -0.019 6.754 -4.588 1.00 93.38 96 ILE A CA 1
ATOM 715 C C . ILE A 1 96 ? -0.853 7.458 -3.513 1.00 93.38 96 ILE A C 1
ATOM 717 O O . ILE A 1 96 ? -1.827 6.931 -2.980 1.00 93.38 96 ILE A O 1
ATOM 721 N N . ALA A 1 97 ? -0.433 8.673 -3.156 1.00 91.94 97 ALA A N 1
ATOM 722 C CA . ALA A 1 97 ? -0.997 9.416 -2.026 1.00 91.94 97 ALA A CA 1
ATOM 723 C C . ALA A 1 97 ? -2.494 9.748 -2.167 1.00 91.94 97 ALA A C 1
ATOM 725 O O . ALA A 1 97 ? -3.174 9.881 -1.151 1.00 91.94 97 ALA A O 1
ATOM 726 N N . ARG A 1 98 ? -3.005 9.867 -3.401 1.00 91.62 98 ARG A N 1
ATOM 727 C CA . ARG A 1 98 ? -4.431 10.124 -3.680 1.00 91.62 98 ARG A CA 1
ATOM 728 C C . ARG A 1 98 ? -5.355 8.996 -3.215 1.00 91.62 98 ARG A C 1
ATOM 730 O O . ARG A 1 98 ? -6.484 9.269 -2.833 1.00 91.62 98 ARG A O 1
ATOM 737 N N . ASP A 1 99 ? -4.840 7.769 -3.189 1.00 94.00 99 ASP A N 1
ATOM 738 C CA . ASP A 1 99 ? -5.600 6.566 -2.847 1.00 94.00 99 ASP A CA 1
ATOM 739 C C . ASP A 1 99 ? -5.330 6.152 -1.388 1.00 94.00 99 ASP A C 1
ATOM 741 O O . ASP A 1 99 ? -5.688 5.058 -0.960 1.00 94.00 99 ASP A O 1
ATOM 745 N N . ALA A 1 100 ? -4.675 7.017 -0.603 1.00 92.81 100 ALA A N 1
ATOM 746 C CA . ALA A 1 100 ? -4.360 6.746 0.791 1.00 92.81 100 ALA A CA 1
ATOM 747 C C . ALA A 1 100 ? -5.634 6.602 1.630 1.00 92.81 100 ALA A C 1
ATOM 749 O O . ALA A 1 100 ? -6.394 7.559 1.799 1.00 92.81 100 ALA A O 1
ATOM 750 N N . MET A 1 101 ? -5.796 5.449 2.277 1.00 91.88 101 MET A N 1
ATOM 751 C CA . MET A 1 101 ? -6.739 5.324 3.377 1.00 91.88 101 MET A CA 1
ATOM 752 C C . MET A 1 101 ? -6.118 5.996 4.595 1.00 91.88 101 MET A C 1
ATOM 754 O O . MET A 1 101 ? -5.105 5.545 5.130 1.00 91.88 101 MET A O 1
ATOM 758 N N . ARG A 1 102 ? -6.703 7.113 5.018 1.00 87.56 102 ARG A N 1
ATOM 759 C CA . ARG A 1 102 ? -6.298 7.821 6.229 1.00 87.56 102 ARG A CA 1
ATOM 760 C C . ARG A 1 102 ? -7.401 7.705 7.245 1.00 87.56 102 ARG A C 1
ATOM 762 O O . ARG A 1 102 ? -8.565 7.964 6.957 1.00 87.56 102 ARG A O 1
ATOM 769 N N . GLN A 1 103 ? -7.010 7.376 8.457 1.00 77.25 103 GLN A N 1
ATOM 770 C CA . GLN A 1 103 ? -7.908 7.385 9.580 1.00 77.25 103 GLN A CA 1
ATOM 771 C C . GLN A 1 103 ? -7.242 8.183 10.679 1.00 77.25 103 GLN A C 1
ATOM 773 O O . GLN A 1 103 ? -6.375 7.700 11.403 1.00 77.25 103 GLN A O 1
ATOM 778 N N . VAL A 1 104 ? -7.663 9.434 10.767 1.00 70.12 104 VAL A N 1
ATOM 779 C CA . VAL A 1 104 ? -7.379 10.302 11.898 1.00 70.12 104 VAL A CA 1
ATOM 780 C C . VAL A 1 104 ? -8.534 10.094 12.874 1.00 70.12 104 VAL A C 1
ATOM 782 O O . VAL A 1 104 ? -9.682 9.990 12.442 1.00 70.12 104 VAL A O 1
ATOM 785 N N . HIS A 1 105 ? -8.250 9.972 14.167 1.00 62.28 105 HIS A N 1
ATOM 786 C CA . HIS A 1 105 ? -9.293 9.995 15.194 1.00 62.28 105 HIS A CA 1
ATOM 787 C C . HIS A 1 105 ? -10.373 8.904 15.053 1.00 62.28 105 HIS A C 1
ATOM 789 O O . HIS A 1 105 ? -11.559 9.207 14.999 1.00 62.28 105 HIS A O 1
ATOM 795 N N . LEU A 1 106 ? -10.021 7.612 15.087 1.00 53.84 106 LEU A N 1
ATOM 796 C CA . LEU A 1 106 ? -11.063 6.601 15.386 1.00 53.84 106 LEU A CA 1
ATOM 797 C C . LEU A 1 106 ? -11.731 6.823 16.751 1.00 53.84 106 LEU A C 1
ATOM 799 O O . LEU A 1 106 ? -12.823 6.320 16.985 1.00 53.84 106 LEU A O 1
ATOM 803 N N . GLY A 1 107 ? -11.066 7.597 17.614 1.00 47.19 107 GLY A N 1
ATOM 804 C CA . GLY A 1 107 ? -11.628 8.221 18.800 1.00 47.19 107 GLY A CA 1
ATOM 805 C C . GLY A 1 107 ? -10.704 9.321 19.319 1.00 47.19 107 GLY A C 1
ATOM 806 O O . GLY A 1 107 ? -9.904 9.065 20.214 1.00 47.19 107 GLY A O 1
ATOM 807 N N . ALA A 1 108 ? -10.833 10.555 18.820 1.00 48.53 108 ALA A N 1
ATOM 808 C CA . ALA A 1 108 ? -10.550 11.732 19.653 1.00 48.53 108 ALA A CA 1
ATOM 809 C C . ALA A 1 108 ? -11.625 11.773 20.750 1.00 48.53 108 ALA A C 1
ATOM 811 O O . ALA A 1 108 ? -12.574 12.539 20.671 1.00 48.53 108 ALA A O 1
ATOM 812 N N . ARG A 1 109 ? -11.485 10.813 21.677 1.00 49.69 109 ARG A N 1
ATOM 813 C CA . ARG A 1 109 ? -12.484 10.250 22.580 1.00 49.69 109 ARG A CA 1
ATOM 814 C C . ARG A 1 109 ? -13.763 9.803 21.861 1.00 49.69 109 ARG A C 1
ATOM 816 O O . ARG A 1 109 ? -14.323 10.483 21.016 1.00 49.69 109 ARG A O 1
ATOM 823 N N . LEU A 1 110 ? -14.304 8.652 22.230 1.00 50.69 110 LEU A N 1
ATOM 824 C CA . LEU A 1 110 ? -15.755 8.630 22.294 1.00 50.69 110 LEU A CA 1
ATOM 825 C C . LEU A 1 110 ? -16.103 9.732 23.337 1.00 50.69 110 LEU A C 1
ATOM 827 O O . LEU A 1 110 ? -15.847 9.528 24.512 1.00 50.69 110 LEU A O 1
ATOM 831 N N . GLU A 1 111 ? -16.431 10.933 22.857 1.00 45.75 111 GLU A N 1
ATOM 832 C CA . GLU A 1 111 ? -16.447 12.275 23.486 1.00 45.75 111 GLU A CA 1
ATOM 833 C C . GLU A 1 111 ? -15.565 12.613 24.711 1.00 45.75 111 GLU A C 1
ATOM 835 O O . GLU A 1 111 ? -15.531 11.940 25.739 1.00 45.75 111 GLU A O 1
ATOM 840 N N . GLU A 1 112 ? -14.905 13.773 24.639 1.00 46.81 112 GLU A N 1
ATOM 841 C CA . GLU A 1 112 ? -14.514 14.563 25.814 1.00 46.81 112 GLU A CA 1
ATOM 842 C C . GLU A 1 112 ? -15.791 14.995 26.553 1.00 46.81 112 GLU A C 1
ATOM 844 O O . GLU A 1 112 ? -16.357 16.051 26.304 1.00 46.81 112 GLU A O 1
ATOM 849 N N . GLY A 1 113 ? -16.268 14.110 27.426 1.00 57.31 113 GLY A N 1
ATOM 850 C CA . GLY A 1 113 ? -17.454 14.254 28.261 1.00 57.31 113 GLY A CA 1
ATOM 851 C C . GLY A 1 113 ? -17.485 13.158 29.335 1.00 57.31 113 GLY A C 1
ATOM 852 O O . GLY A 1 113 ? -16.572 12.341 29.435 1.00 57.31 113 GLY A O 1
ATOM 853 N N . THR A 1 114 ? -18.532 13.113 30.159 1.00 54.81 114 THR A N 1
ATOM 854 C CA . THR A 1 114 ? -18.612 12.261 31.369 1.00 54.81 114 THR A CA 1
ATOM 855 C C . THR A 1 114 ? -18.686 10.745 31.093 1.00 54.81 114 THR A C 1
ATOM 857 O O . THR A 1 114 ? -18.620 9.940 32.022 1.00 54.81 114 THR A O 1
ATOM 860 N N . VAL A 1 115 ? -18.849 10.312 29.839 1.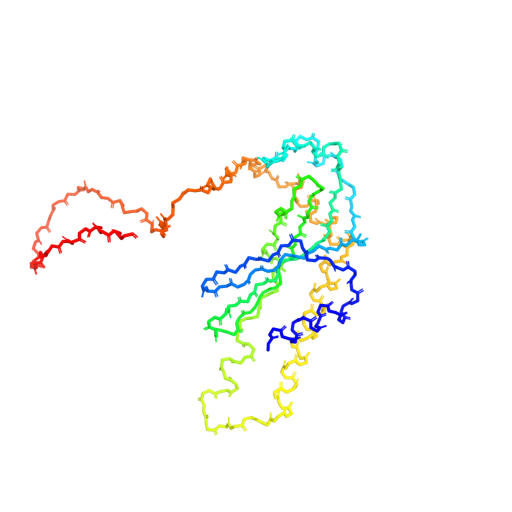00 65.75 115 VAL A N 1
ATOM 861 C CA . VAL A 1 115 ? -19.151 8.909 29.514 1.00 65.75 115 VAL A CA 1
ATOM 862 C C . VAL A 1 115 ? -17.882 8.060 29.438 1.00 65.75 115 VAL A C 1
ATOM 864 O O . VAL A 1 115 ? -17.062 8.192 28.532 1.00 65.75 115 VAL A O 1
ATOM 867 N N . SER A 1 116 ? -17.759 7.112 30.368 1.00 73.44 116 SER A N 1
ATOM 868 C CA . SER A 1 116 ? -16.773 6.032 30.289 1.00 73.44 116 SER A CA 1
ATOM 869 C C . SER A 1 116 ? -17.319 4.895 29.427 1.00 73.44 116 SER A C 1
ATOM 871 O O . SER A 1 116 ? -18.255 4.188 29.807 1.00 73.44 116 SER A O 1
ATOM 873 N N . TRP A 1 117 ? -16.754 4.726 28.235 1.00 78.38 117 TRP A N 1
ATOM 874 C CA . TRP A 1 117 ? -17.250 3.751 27.269 1.00 78.38 117 TRP A CA 1
ATOM 875 C C . TRP A 1 117 ? -16.907 2.326 27.653 1.00 78.38 117 TRP A C 1
ATOM 877 O O . TRP A 1 117 ? -15.773 2.006 28.020 1.00 78.38 117 TRP A O 1
ATOM 887 N N . SER A 1 118 ? -17.898 1.453 27.487 1.00 84.94 118 SER A N 1
ATOM 888 C CA . SER A 1 118 ? -17.768 0.038 27.802 1.00 84.94 118 SER A CA 1
ATOM 889 C C . SER A 1 118 ? -16.653 -0.638 26.994 1.00 84.94 118 SER A C 1
ATOM 891 O O . SER A 1 118 ? -16.316 -0.237 25.873 1.00 84.94 118 SER A O 1
ATOM 893 N N . ARG A 1 119 ? -16.139 -1.754 27.523 1.00 85.31 119 ARG A N 1
ATOM 894 C CA . ARG A 1 119 ? -15.214 -2.630 26.786 1.00 85.31 119 ARG A CA 1
ATOM 895 C C . ARG A 1 119 ? -15.809 -3.122 25.461 1.00 85.31 119 ARG A C 1
ATOM 897 O O . ARG A 1 119 ? -15.059 -3.345 24.518 1.00 85.31 119 ARG A O 1
ATOM 904 N N . ASP A 1 120 ? -17.131 -3.284 25.372 1.00 89.44 120 ASP A N 1
ATOM 905 C CA . ASP A 1 120 ? -17.793 -3.699 24.131 1.00 89.44 120 ASP A CA 1
ATOM 906 C C . ASP A 1 120 ? -17.670 -2.644 23.029 1.00 89.44 120 ASP A C 1
ATOM 908 O O . ASP A 1 120 ? -17.269 -2.958 21.907 1.00 89.44 120 ASP A O 1
ATOM 912 N N . THR A 1 121 ? -17.908 -1.377 23.370 1.00 86.06 121 THR A N 1
ATOM 913 C CA . THR A 1 121 ? -17.758 -0.250 22.443 1.00 86.06 121 THR A CA 1
ATOM 914 C C . THR A 1 121 ? -16.321 -0.142 21.932 1.00 86.06 121 THR A C 1
ATOM 916 O O . THR A 1 121 ? -16.096 -0.003 20.730 1.00 86.06 121 THR A O 1
ATOM 919 N N . GLN A 1 122 ? -15.338 -0.286 22.825 1.00 82.12 122 GLN A N 1
ATOM 920 C CA . GLN A 1 122 ? -13.920 -0.257 22.457 1.00 82.12 122 GLN A CA 1
ATOM 921 C C . GLN A 1 122 ? -13.546 -1.409 21.509 1.00 82.12 122 GLN A C 1
ATOM 923 O O . GLN A 1 122 ? -12.836 -1.191 20.526 1.00 82.12 122 GLN A O 1
ATOM 928 N N . ARG A 1 123 ? -14.060 -2.625 21.748 1.00 85.38 123 ARG A N 1
ATOM 929 C CA . ARG A 1 123 ? -13.848 -3.767 20.841 1.00 85.38 123 ARG A CA 1
ATOM 930 C C . ARG A 1 123 ? -14.441 -3.523 19.458 1.00 85.38 123 ARG A C 1
ATOM 932 O O . ARG A 1 123 ? -13.765 -3.784 18.469 1.00 85.38 123 ARG A O 1
ATOM 939 N N . LYS A 1 124 ? -15.672 -3.010 19.373 1.00 88.31 124 LYS A N 1
ATOM 940 C CA . LYS A 1 124 ? -16.330 -2.705 18.090 1.00 88.31 124 LYS A CA 1
ATOM 941 C C . LYS A 1 124 ? -15.584 -1.626 17.310 1.00 88.31 124 LYS A C 1
ATOM 943 O O . LYS A 1 124 ? -15.419 -1.760 16.100 1.00 88.31 124 LYS A O 1
ATOM 948 N N . ALA A 1 125 ? -15.070 -0.608 18.000 1.00 83.94 125 ALA A N 1
ATOM 949 C CA . ALA A 1 125 ? -14.224 0.403 17.380 1.00 83.94 125 ALA A CA 1
ATOM 950 C C . ALA A 1 125 ? -12.967 -0.228 16.766 1.00 83.94 125 ALA A C 1
ATOM 952 O O . ALA A 1 125 ? -12.689 0.016 15.596 1.00 83.94 125 ALA A O 1
ATOM 953 N N . LEU A 1 126 ? -12.258 -1.092 17.508 1.00 84.81 126 LEU A N 1
ATOM 954 C CA . LEU A 1 126 ? -11.094 -1.827 16.993 1.00 84.81 126 LEU A CA 1
ATOM 955 C C . LEU A 1 126 ? -11.458 -2.739 15.811 1.00 84.81 126 LEU A C 1
ATOM 957 O O . LEU A 1 126 ? -10.730 -2.751 14.823 1.00 84.81 126 LEU A O 1
ATOM 961 N N . ALA A 1 127 ? -12.592 -3.440 15.874 1.00 88.56 127 ALA A N 1
ATOM 962 C CA . ALA A 1 127 ? -13.066 -4.300 14.790 1.00 88.56 127 ALA A CA 1
ATOM 963 C C . ALA A 1 127 ? -13.337 -3.510 13.498 1.00 88.56 127 ALA A C 1
ATOM 965 O O . ALA A 1 127 ? -12.969 -3.960 12.415 1.00 88.56 127 ALA A O 1
ATOM 966 N N . LEU A 1 128 ? -13.900 -2.302 13.606 1.00 88.38 128 LEU A N 1
ATOM 967 C CA . LEU A 1 128 ? -14.081 -1.412 12.458 1.00 88.38 128 LEU A CA 1
ATOM 968 C C . LEU A 1 128 ? -12.739 -1.009 11.830 1.00 88.38 128 LEU A C 1
ATOM 970 O O . LEU A 1 128 ? -12.629 -0.946 10.608 1.00 88.38 128 LEU A O 1
ATOM 974 N N . VAL A 1 129 ? -11.711 -0.751 12.646 1.00 86.06 129 VAL A N 1
ATOM 975 C CA . VAL A 1 129 ? -10.351 -0.487 12.137 1.00 86.06 129 VAL A CA 1
ATOM 976 C C . VAL A 1 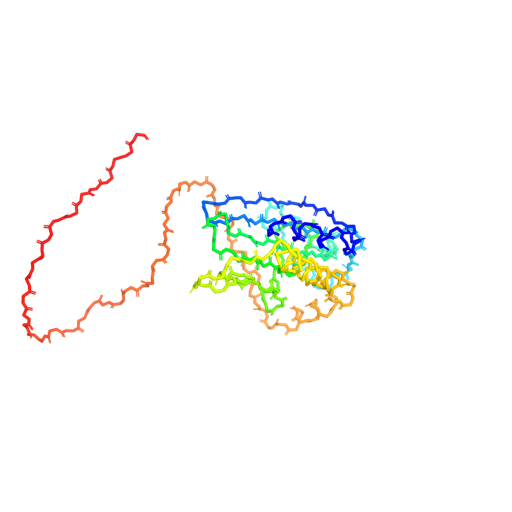129 ? -9.844 -1.667 11.339 1.00 86.06 129 VAL A C 1
ATOM 978 O O . VAL A 1 129 ? -9.382 -1.495 10.217 1.00 86.06 129 VAL A O 1
ATOM 981 N N . THR A 1 130 ? -9.922 -2.854 11.934 1.00 89.31 130 THR A N 1
ATOM 982 C CA . THR A 1 130 ? -9.448 -4.096 11.333 1.00 89.31 130 THR A CA 1
ATOM 983 C C . THR A 1 130 ? -10.137 -4.337 9.994 1.00 89.31 130 THR A C 1
ATOM 985 O O . THR A 1 130 ? -9.443 -4.576 9.009 1.00 89.31 130 THR A O 1
ATOM 988 N N . ALA A 1 131 ? -11.462 -4.164 9.923 1.00 92.44 131 ALA A N 1
ATOM 989 C CA . ALA A 1 131 ? -12.226 -4.281 8.682 1.00 92.44 131 ALA A CA 1
ATOM 990 C C . ALA A 1 131 ? -11.771 -3.264 7.622 1.00 92.44 131 ALA A C 1
ATOM 992 O O . ALA A 1 131 ? -11.381 -3.652 6.527 1.00 92.44 131 ALA A O 1
ATOM 993 N N . LYS A 1 132 ? -11.693 -1.974 7.971 1.00 91.81 132 LYS A N 1
ATOM 994 C CA . LYS A 1 132 ? -11.228 -0.924 7.047 1.00 91.81 132 LYS A CA 1
ATOM 995 C C . LYS A 1 132 ? -9.832 -1.197 6.491 1.00 91.81 132 LYS A C 1
ATOM 997 O O . LYS A 1 132 ? -9.559 -0.940 5.320 1.00 91.81 132 LYS A O 1
ATOM 1002 N N . VAL A 1 133 ? -8.934 -1.685 7.343 1.00 91.38 133 VAL A N 1
ATOM 1003 C CA . VAL A 1 133 ? -7.568 -2.034 6.952 1.00 91.38 133 VAL A CA 1
ATOM 1004 C C . VAL A 1 133 ? -7.572 -3.228 6.010 1.00 91.38 133 VAL A C 1
ATOM 1006 O O . VAL A 1 133 ? -6.939 -3.155 4.960 1.00 91.38 133 VAL A O 1
ATOM 1009 N N . ARG A 1 134 ? -8.313 -4.285 6.350 1.00 93.75 134 ARG A N 1
ATOM 1010 C CA . ARG A 1 134 ? -8.488 -5.459 5.495 1.00 93.75 134 ARG A CA 1
ATOM 1011 C C . ARG A 1 134 ? -8.996 -5.062 4.109 1.00 93.75 134 ARG A C 1
ATOM 1013 O O . ARG A 1 134 ? -8.394 -5.462 3.118 1.00 93.75 134 ARG A O 1
ATOM 1020 N N . ASP A 1 135 ? -10.038 -4.238 4.048 1.00 94.69 135 ASP A N 1
ATOM 1021 C CA . ASP A 1 135 ? -10.646 -3.789 2.792 1.00 94.69 135 ASP A CA 1
ATOM 1022 C C . ASP A 1 135 ? -9.670 -2.943 1.964 1.00 94.69 135 ASP A C 1
ATOM 1024 O O . ASP A 1 135 ? -9.556 -3.119 0.754 1.00 94.69 135 ASP A O 1
ATOM 1028 N N . SER A 1 136 ? -8.898 -2.070 2.621 1.00 94.56 136 SER A N 1
ATOM 1029 C CA . SER A 1 136 ? -7.866 -1.261 1.959 1.00 94.56 136 SER A CA 1
ATOM 1030 C C . SER A 1 136 ? -6.764 -2.138 1.363 1.00 94.56 136 SER A C 1
ATOM 1032 O O . SER A 1 136 ? -6.382 -1.964 0.210 1.00 94.56 136 SER A O 1
ATOM 1034 N N . VAL A 1 137 ? -6.266 -3.115 2.126 1.00 94.19 137 VAL A N 1
ATOM 1035 C CA . VAL A 1 137 ? -5.241 -4.055 1.656 1.00 94.19 137 VAL A CA 1
ATOM 1036 C C . VAL A 1 137 ? -5.776 -4.900 0.499 1.00 94.19 137 VAL A C 1
ATOM 1038 O O . VAL A 1 137 ? -5.088 -5.035 -0.511 1.00 94.19 137 VAL A O 1
ATOM 1041 N N . ALA A 1 138 ? -7.007 -5.404 0.604 1.00 93.44 138 ALA A N 1
ATOM 1042 C CA . ALA A 1 138 ? -7.661 -6.160 -0.461 1.00 93.44 138 ALA A CA 1
ATOM 1043 C C . ALA A 1 138 ? -7.883 -5.320 -1.729 1.00 93.44 138 ALA A C 1
ATOM 1045 O O . ALA A 1 138 ? -7.790 -5.851 -2.829 1.00 93.44 138 ALA A O 1
ATOM 1046 N N . ALA A 1 139 ? -8.127 -4.014 -1.600 1.00 94.88 139 ALA A N 1
ATOM 1047 C CA . ALA A 1 139 ? -8.254 -3.116 -2.744 1.00 94.88 139 ALA A CA 1
ATOM 1048 C C . ALA A 1 139 ? -6.899 -2.812 -3.410 1.00 94.88 139 ALA A C 1
ATOM 1050 O O . ALA A 1 139 ? -6.806 -2.774 -4.638 1.00 94.88 139 ALA A O 1
ATOM 1051 N N . PHE A 1 140 ? -5.847 -2.588 -2.615 1.00 95.38 140 PHE A N 1
ATOM 1052 C CA . PHE A 1 140 ? -4.531 -2.164 -3.110 1.00 95.38 140 PHE A CA 1
ATOM 1053 C C . PHE A 1 140 ? -3.678 -3.315 -3.648 1.00 95.38 140 PHE A C 1
ATOM 1055 O O . PHE A 1 140 ? -2.871 -3.111 -4.555 1.00 95.38 140 PHE A O 1
ATOM 1062 N N . LEU A 1 141 ? -3.825 -4.518 -3.090 1.00 95.38 141 LEU A N 1
ATOM 1063 C CA . LEU A 1 141 ? -3.024 -5.686 -3.453 1.00 95.38 141 LEU A CA 1
ATOM 1064 C C . LEU A 1 141 ? -3.746 -6.561 -4.481 1.00 95.38 141 LEU A C 1
ATOM 1066 O O . LEU A 1 141 ? -3.999 -7.740 -4.249 1.00 95.38 141 LEU A O 1
ATOM 1070 N N . THR A 1 142 ? -4.059 -5.976 -5.636 1.00 95.19 142 THR A N 1
ATOM 1071 C CA . THR A 1 142 ? -4.621 -6.686 -6.796 1.00 95.19 142 THR A CA 1
ATOM 1072 C C . THR A 1 142 ? -3.857 -6.326 -8.062 1.00 95.19 142 THR A C 1
ATOM 1074 O O . THR A 1 142 ? -3.300 -5.231 -8.171 1.00 95.19 142 THR A O 1
ATOM 1077 N N . VAL A 1 143 ? -3.830 -7.247 -9.029 1.00 95.31 143 VAL A N 1
ATOM 1078 C CA . VAL A 1 143 ? -3.215 -7.001 -10.343 1.00 95.31 143 VAL A CA 1
ATOM 1079 C C . VAL A 1 143 ? -3.915 -5.827 -11.034 1.00 95.31 143 VAL A C 1
ATOM 1081 O O . VAL A 1 143 ? -3.246 -4.875 -11.425 1.00 95.31 143 VAL A O 1
ATOM 1084 N N . ASP A 1 144 ? -5.249 -5.816 -11.041 1.00 96.25 144 ASP A N 1
ATOM 1085 C CA . ASP A 1 144 ? -6.063 -4.749 -11.637 1.00 96.25 144 ASP A CA 1
ATOM 1086 C C . ASP A 1 144 ? -5.769 -3.366 -11.045 1.00 96.25 144 ASP A C 1
ATOM 1088 O O . ASP A 1 144 ? -5.754 -2.356 -11.752 1.00 96.25 144 ASP A O 1
ATOM 1092 N N . TYR A 1 145 ? -5.544 -3.275 -9.728 1.00 95.88 145 TYR A N 1
ATOM 1093 C CA . TYR A 1 145 ? -5.130 -2.015 -9.117 1.00 95.88 145 TYR A CA 1
ATOM 1094 C C . TYR A 1 145 ? -3.772 -1.564 -9.664 1.00 95.88 145 TYR A C 1
ATOM 1096 O O . TYR A 1 145 ? -3.637 -0.412 -10.076 1.00 95.88 145 TYR A O 1
ATOM 1104 N N . VAL A 1 146 ? -2.784 -2.461 -9.721 1.00 95.50 146 VAL A N 1
ATOM 1105 C CA . VAL A 1 146 ? -1.447 -2.143 -10.241 1.00 95.50 146 VAL A CA 1
ATOM 1106 C C . VAL A 1 146 ? -1.510 -1.699 -11.701 1.00 95.50 146 VAL A C 1
ATOM 1108 O O . VAL A 1 146 ? -0.961 -0.651 -12.035 1.00 95.50 146 VAL A O 1
ATOM 1111 N N . GLU A 1 147 ? -2.203 -2.437 -12.564 1.00 95.31 147 GLU A N 1
ATOM 1112 C CA . GLU A 1 147 ? -2.300 -2.131 -13.997 1.00 95.31 147 GLU A CA 1
ATOM 1113 C C . GLU A 1 147 ? -2.962 -0.775 -14.266 1.00 95.31 147 GLU A C 1
ATOM 1115 O O . GLU A 1 147 ? -2.453 0.025 -15.063 1.00 95.31 147 GLU A O 1
ATOM 1120 N N . ARG A 1 148 ? -4.040 -0.452 -13.539 1.00 95.25 148 ARG A N 1
ATOM 1121 C CA . ARG A 1 148 ? -4.672 0.874 -13.618 1.00 95.25 148 ARG A CA 1
ATOM 1122 C C . ARG A 1 148 ? -3.699 1.985 -13.240 1.00 95.25 148 ARG A C 1
ATOM 1124 O O . ARG A 1 148 ? -3.621 3.000 -13.927 1.00 95.25 148 ARG A O 1
ATOM 1131 N N . GLN A 1 149 ? -2.931 1.801 -12.171 1.00 94.44 149 GLN A N 1
ATOM 1132 C CA . GLN A 1 149 ? -1.979 2.817 -11.719 1.00 94.44 149 GLN A CA 1
ATOM 1133 C C . GLN A 1 149 ? -0.797 2.955 -12.683 1.00 94.44 149 GLN A C 1
ATOM 1135 O O . GLN A 1 149 ? -0.378 4.074 -12.967 1.00 94.44 149 GLN A O 1
ATOM 1140 N N . LEU A 1 150 ? -0.301 1.853 -13.253 1.00 92.75 150 LEU A N 1
ATOM 1141 C CA . LEU A 1 150 ? 0.741 1.880 -14.284 1.00 92.75 150 LEU A CA 1
ATOM 1142 C C . LEU A 1 150 ? 0.285 2.607 -15.555 1.00 92.75 150 LEU A C 1
ATOM 1144 O O . LEU A 1 150 ? 1.089 3.306 -16.170 1.00 92.75 150 LEU A O 1
ATOM 1148 N N . THR A 1 151 ? -0.992 2.483 -15.925 1.00 92.06 151 THR A N 1
ATOM 1149 C CA . THR A 1 151 ? -1.585 3.239 -17.040 1.00 92.06 151 THR A CA 1
ATOM 1150 C C . THR A 1 151 ? -1.541 4.737 -16.755 1.00 92.06 151 THR A C 1
ATOM 1152 O O . THR A 1 151 ? -0.987 5.498 -17.543 1.00 92.06 151 THR A O 1
ATOM 1155 N N . VAL A 1 152 ? -1.988 5.153 -15.566 1.00 89.62 152 VAL A N 1
ATOM 1156 C CA . VAL A 1 152 ? -1.940 6.566 -15.163 1.00 89.62 152 VAL A CA 1
ATOM 1157 C C . VAL A 1 152 ? -0.507 7.108 -15.133 1.00 89.62 152 VAL A C 1
ATOM 1159 O O . VAL A 1 152 ? -0.267 8.230 -15.565 1.00 89.62 152 VAL A O 1
ATOM 1162 N N . VAL A 1 153 ? 0.460 6.328 -14.642 1.00 87.12 153 VAL A N 1
ATOM 1163 C CA . VAL A 1 153 ? 1.876 6.740 -14.604 1.00 87.12 153 VAL A CA 1
ATOM 1164 C C . VAL A 1 153 ? 2.461 6.881 -16.010 1.00 87.12 153 VAL A C 1
ATOM 1166 O O . VAL A 1 153 ? 3.276 7.769 -16.240 1.00 87.12 153 VAL A O 1
ATOM 1169 N N . ARG A 1 154 ? 2.050 6.027 -16.951 1.00 84.12 154 ARG A N 1
ATOM 1170 C CA . ARG A 1 154 ? 2.494 6.083 -18.349 1.00 84.12 154 ARG A CA 1
ATOM 1171 C C . ARG A 1 154 ? 1.956 7.308 -19.082 1.00 84.12 154 ARG A C 1
ATOM 1173 O O . ARG A 1 154 ? 2.660 7.870 -19.912 1.00 84.12 154 ARG A O 1
ATOM 1180 N N . GLU A 1 155 ? 0.715 7.682 -18.799 1.00 83.75 155 GLU A N 1
ATOM 1181 C CA . GLU A 1 155 ? 0.026 8.802 -19.448 1.00 83.75 155 GLU A CA 1
ATOM 1182 C C . GLU A 1 155 ? 0.322 10.149 -18.783 1.00 83.75 155 GLU A C 1
ATOM 1184 O O . GLU A 1 155 ? 0.087 11.199 -19.382 1.00 83.75 155 GLU A O 1
ATOM 1189 N N . ALA A 1 156 ? 0.853 10.140 -17.557 1.00 74.62 156 ALA A N 1
ATOM 1190 C CA . ALA A 1 156 ? 1.275 11.356 -16.887 1.00 74.62 156 ALA A CA 1
ATOM 1191 C C . ALA A 1 156 ? 2.370 12.051 -17.722 1.00 74.62 156 ALA A C 1
ATOM 1193 O O . ALA A 1 156 ? 3.414 11.442 -17.980 1.00 74.62 156 ALA A O 1
ATOM 1194 N N . PRO A 1 157 ? 2.175 13.320 -18.135 1.00 54.25 157 PRO A N 1
ATOM 1195 C CA . PRO A 1 157 ? 3.188 14.070 -18.862 1.00 54.25 157 PRO A CA 1
ATOM 1196 C C . PRO A 1 157 ? 4.398 14.208 -17.949 1.00 54.25 157 PRO A C 1
ATOM 1198 O O . PRO A 1 157 ? 4.317 14.910 -16.945 1.00 54.25 157 PRO A O 1
ATOM 1201 N N . LEU A 1 158 ? 5.448 13.447 -18.279 1.00 53.62 158 LEU A N 1
ATOM 1202 C CA . LEU A 1 158 ? 6.732 13.314 -17.593 1.00 53.62 158 LEU A CA 1
ATOM 1203 C C . LEU A 1 158 ? 6.830 14.207 -16.353 1.00 53.62 158 LEU A C 1
ATOM 1205 O O . LEU A 1 158 ? 7.385 15.305 -16.407 1.00 53.62 158 LEU A O 1
ATOM 1209 N N . PHE A 1 159 ? 6.333 13.722 -15.209 1.00 43.47 159 PHE A N 1
ATOM 1210 C CA . PHE A 1 159 ? 6.955 14.159 -13.968 1.00 43.47 159 PHE A CA 1
ATOM 1211 C C . PHE A 1 159 ? 8.415 13.768 -14.160 1.00 43.47 159 PHE A C 1
ATOM 1213 O O . PHE A 1 159 ? 8.665 12.591 -14.451 1.00 43.47 159 PHE A O 1
ATOM 1220 N N . PRO A 1 160 ? 9.362 14.716 -14.164 1.00 40.44 160 PRO A N 1
ATOM 1221 C CA . PRO A 1 160 ? 10.713 14.365 -14.511 1.00 40.44 160 PRO A CA 1
ATOM 1222 C C . PRO A 1 160 ? 11.116 13.299 -13.503 1.00 40.44 160 PRO A C 1
ATOM 1224 O O . PRO A 1 160 ? 11.099 13.529 -12.292 1.00 40.44 160 PRO A O 1
ATOM 1227 N N . TRP A 1 161 ? 11.495 12.120 -13.989 1.00 47.78 161 TRP A N 1
ATOM 1228 C CA . TRP A 1 161 ? 12.208 11.129 -13.191 1.00 47.78 161 TRP A CA 1
ATOM 1229 C C . TRP A 1 161 ? 13.604 11.669 -12.816 1.00 47.78 161 TRP A C 1
ATOM 1231 O O . TRP A 1 161 ? 14.559 10.907 -12.711 1.00 47.78 161 TRP A O 1
ATOM 1241 N N . THR A 1 162 ? 13.749 12.991 -12.631 1.00 42.16 162 THR A N 1
ATOM 1242 C CA . THR A 1 162 ? 14.866 13.632 -11.966 1.00 42.16 162 THR A CA 1
ATOM 1243 C C . THR A 1 162 ? 14.918 13.046 -10.577 1.00 42.16 162 THR A C 1
ATOM 1245 O O . THR A 1 162 ? 14.175 13.411 -9.666 1.00 42.16 162 THR A O 1
ATOM 1248 N N . THR A 1 163 ? 15.806 12.073 -10.474 1.00 43.47 163 THR A N 1
ATOM 1249 C CA . THR A 1 163 ? 16.408 11.565 -9.264 1.00 43.47 163 THR A CA 1
ATOM 1250 C C . THR A 1 163 ? 16.626 12.730 -8.311 1.00 43.47 163 THR A C 1
ATOM 1252 O O . THR A 1 163 ? 17.557 13.516 -8.488 1.00 43.47 163 THR A O 1
ATOM 1255 N N . ARG A 1 164 ? 15.775 12.866 -7.290 1.00 37.81 164 ARG A N 1
ATOM 1256 C CA . ARG A 1 164 ? 16.197 13.613 -6.112 1.00 37.81 164 ARG A CA 1
ATOM 1257 C C . ARG A 1 164 ? 17.363 12.800 -5.545 1.00 37.81 164 ARG A C 1
ATOM 1259 O O . ARG A 1 164 ? 17.143 11.617 -5.261 1.00 37.81 164 ARG A O 1
ATOM 1266 N N . PRO A 1 165 ? 18.587 13.347 -5.455 1.00 33.81 165 PRO A N 1
ATOM 1267 C CA . PRO A 1 165 ? 19.687 12.604 -4.870 1.00 33.81 165 PRO A CA 1
ATOM 1268 C C . PRO A 1 165 ? 19.266 12.147 -3.474 1.00 33.81 165 PRO A C 1
ATOM 1270 O O . PRO A 1 165 ? 18.591 12.878 -2.737 1.00 33.81 165 PRO A O 1
ATOM 1273 N N . ALA A 1 166 ? 19.601 10.899 -3.148 1.00 37.38 166 ALA A N 1
ATOM 1274 C CA . ALA A 1 166 ? 19.469 10.396 -1.793 1.00 37.38 166 ALA A CA 1
ATOM 1275 C C . ALA A 1 166 ? 20.158 11.400 -0.856 1.00 37.38 166 ALA A C 1
ATOM 1277 O O . ALA A 1 166 ? 21.266 11.830 -1.189 1.00 37.38 166 ALA A O 1
ATOM 1278 N N . PRO A 1 167 ? 19.548 11.812 0.272 1.00 34.53 167 PRO A N 1
ATOM 1279 C CA . PRO A 1 167 ? 20.278 12.610 1.242 1.00 34.53 167 PRO A CA 1
ATOM 1280 C C . PRO A 1 167 ? 21.518 11.809 1.641 1.00 34.53 167 PRO A C 1
ATOM 1282 O O . PRO A 1 167 ? 21.408 10.699 2.171 1.00 34.53 167 PRO A O 1
ATOM 1285 N N . SER A 1 168 ? 22.697 12.342 1.314 1.00 36.25 168 SER A N 1
ATOM 1286 C CA . SER A 1 168 ? 23.955 11.819 1.819 1.00 36.25 168 SER A CA 1
ATOM 1287 C C . SER A 1 168 ? 23.839 11.800 3.335 1.00 36.25 168 SER A C 1
ATOM 1289 O O . SER A 1 168 ? 23.435 12.792 3.943 1.00 36.25 168 SER A O 1
ATOM 1291 N N . ARG A 1 169 ? 24.132 10.654 3.953 1.00 39.22 169 ARG A N 1
ATOM 1292 C CA . ARG A 1 169 ? 24.227 10.557 5.410 1.00 39.22 169 ARG A CA 1
ATOM 1293 C C . ARG A 1 169 ? 25.394 11.428 5.869 1.00 39.22 169 ARG A C 1
ATOM 1295 O O . ARG A 1 169 ? 26.514 10.954 5.988 1.00 39.22 169 ARG A O 1
ATOM 1302 N N . SER A 1 170 ? 25.123 12.700 6.107 1.00 38.31 170 SER A N 1
ATOM 1303 C CA . SER A 1 170 ? 25.997 13.603 6.837 1.00 38.31 170 SER A CA 1
ATOM 1304 C C . SER A 1 170 ? 25.169 14.773 7.356 1.00 38.31 170 SER A C 1
ATOM 1306 O O . SER A 1 170 ? 24.562 15.501 6.575 1.00 38.31 170 SER A O 1
ATOM 1308 N N . SER A 1 171 ? 25.187 14.907 8.682 1.00 31.52 171 SER A N 1
ATOM 1309 C CA . SER A 1 171 ? 24.799 16.064 9.498 1.00 31.52 171 SER A CA 1
ATOM 1310 C C . SER A 1 171 ? 23.335 16.527 9.481 1.00 31.52 171 SER A C 1
ATOM 1312 O O . SER A 1 171 ? 22.853 17.148 8.543 1.00 31.52 171 SER A O 1
ATOM 1314 N N . ALA A 1 172 ? 22.676 16.245 10.609 1.00 34.50 172 ALA A N 1
ATOM 1315 C CA . ALA A 1 172 ? 22.006 17.209 11.483 1.00 34.50 172 ALA A CA 1
ATOM 1316 C C . ALA A 1 172 ? 21.271 18.406 10.843 1.00 34.50 172 ALA A C 1
ATOM 1318 O O . ALA A 1 172 ? 21.888 19.324 10.321 1.00 34.50 172 ALA A O 1
ATOM 1319 N N . GLY A 1 173 ? 19.952 18.435 11.069 1.00 34.59 173 GLY A N 1
ATOM 1320 C CA . GLY A 1 173 ? 19.160 19.653 11.249 1.00 34.59 173 GLY A CA 1
ATOM 1321 C C . GLY A 1 173 ? 18.934 20.525 10.014 1.00 34.59 173 GLY A C 1
ATOM 1322 O O . GLY A 1 173 ? 19.789 21.313 9.647 1.00 34.59 173 GLY A O 1
ATOM 1323 N N . SER A 1 174 ? 17.713 20.508 9.475 1.00 35.00 174 SER A N 1
ATOM 1324 C CA . SER A 1 174 ? 16.972 21.758 9.254 1.00 35.00 174 SER A CA 1
ATOM 1325 C C . SER A 1 174 ? 15.528 21.476 8.839 1.00 35.00 174 SER A C 1
ATOM 1327 O O . SER A 1 174 ? 15.256 20.763 7.872 1.00 35.00 174 SER A O 1
ATOM 1329 N N . CYS A 1 175 ? 14.600 22.067 9.589 1.00 25.28 175 CYS A N 1
ATOM 1330 C CA . CYS A 1 175 ? 13.215 22.266 9.192 1.00 25.28 175 CYS A CA 1
ATOM 1331 C C . CYS A 1 175 ? 13.171 23.255 8.019 1.00 25.28 175 CYS A C 1
ATOM 1333 O O . CYS A 1 175 ? 13.714 24.352 8.119 1.00 25.28 175 CYS A O 1
ATOM 1335 N N . ILE A 1 176 ? 12.479 22.913 6.933 1.00 31.83 176 ILE A N 1
ATOM 1336 C CA . ILE A 1 176 ? 12.206 23.874 5.860 1.00 31.83 176 ILE A CA 1
ATOM 1337 C C . ILE A 1 176 ? 11.118 24.838 6.349 1.00 31.83 176 ILE A C 1
ATOM 1339 O O . ILE A 1 176 ? 9.954 24.458 6.482 1.00 31.83 176 ILE A O 1
ATOM 1343 N N . THR A 1 177 ? 11.502 26.083 6.622 1.00 34.31 177 THR A N 1
ATOM 1344 C CA . THR A 1 177 ? 10.605 27.244 6.655 1.00 34.31 177 THR A CA 1
ATOM 1345 C C . THR A 1 177 ? 10.452 27.833 5.243 1.00 34.31 177 THR A C 1
ATOM 1347 O O . THR A 1 177 ? 11.350 27.683 4.411 1.00 34.31 177 THR A O 1
ATOM 1350 N N . PRO A 1 178 ? 9.314 28.482 4.928 1.00 31.19 178 PRO A N 1
ATOM 1351 C CA . PRO A 1 178 ? 9.083 29.088 3.617 1.00 31.19 178 PRO A CA 1
ATOM 1352 C C . PRO A 1 178 ? 9.966 30.333 3.393 1.00 31.19 178 PRO A C 1
ATOM 1354 O O . PRO A 1 178 ? 10.309 31.021 4.357 1.00 31.19 178 PRO A O 1
ATOM 1357 N N . PRO A 1 179 ? 10.319 30.655 2.133 1.00 33.09 179 PRO A N 1
ATOM 1358 C CA . PRO A 1 179 ? 11.212 31.764 1.817 1.00 33.09 179 PRO A CA 1
ATOM 1359 C C . PRO A 1 179 ? 10.553 33.118 2.109 1.00 33.09 179 PRO A C 1
ATOM 1361 O O . PRO A 1 179 ? 9.519 33.468 1.540 1.00 33.09 179 PRO A O 1
ATOM 1364 N N . SER A 1 180 ? 11.182 33.898 2.989 1.00 34.78 180 SER A N 1
ATOM 1365 C CA . SER A 1 180 ? 10.854 35.299 3.231 1.00 34.78 180 SER A CA 1
ATOM 1366 C C . SER A 1 180 ? 11.428 36.173 2.113 1.00 34.78 180 SER A C 1
ATOM 1368 O O . SER A 1 180 ? 12.630 36.396 2.005 1.00 34.78 180 SER A O 1
ATOM 1370 N N . SER A 1 181 ? 10.553 36.708 1.268 1.00 33.47 181 SER A N 1
ATOM 1371 C CA . SER A 1 181 ? 10.885 37.806 0.360 1.00 33.47 181 SER A CA 1
ATOM 1372 C C . SER A 1 181 ? 10.832 39.143 1.108 1.00 33.47 181 SER A C 1
ATOM 1374 O O . SER A 1 181 ? 9.783 39.463 1.671 1.00 33.47 181 SER A O 1
ATOM 1376 N N . ARG A 1 182 ? 11.916 39.931 1.083 1.00 32.66 182 ARG A N 1
ATOM 1377 C CA . ARG A 1 182 ? 11.974 41.415 1.203 1.00 32.66 182 ARG A CA 1
ATOM 1378 C C . ARG A 1 182 ? 13.451 41.870 1.115 1.00 32.66 182 ARG A C 1
ATOM 1380 O O . ARG A 1 182 ? 14.297 41.005 1.335 1.00 32.66 182 ARG A O 1
ATOM 1387 N N . PRO A 1 183 ? 13.802 43.160 0.866 1.00 42.66 183 PRO A N 1
ATOM 1388 C CA . PRO A 1 183 ? 12.969 44.373 1.009 1.00 42.66 183 PRO A CA 1
ATOM 1389 C C . PRO A 1 183 ? 13.153 45.511 -0.040 1.00 42.66 183 PRO A C 1
ATOM 1391 O O . PRO A 1 183 ? 14.214 45.667 -0.621 1.00 42.66 183 PRO A O 1
ATOM 1394 N N . SER A 1 184 ? 12.142 46.388 -0.161 1.00 30.17 184 SER A N 1
ATOM 1395 C CA . SER A 1 184 ? 12.216 47.874 -0.283 1.00 30.17 184 SER A CA 1
ATOM 1396 C C . SER A 1 184 ? 10.781 48.374 -0.562 1.00 30.17 184 SER A C 1
ATOM 1398 O O . SER A 1 184 ? 10.134 47.791 -1.419 1.00 30.17 184 SER A O 1
ATOM 1400 N N . SER A 1 185 ? 10.145 49.338 0.111 1.00 32.81 185 SER A N 1
ATOM 1401 C CA . SER A 1 185 ? 10.604 50.622 0.649 1.00 32.81 185 SER A CA 1
ATOM 1402 C C . SER A 1 185 ? 9.698 51.160 1.783 1.00 32.81 185 SER A C 1
ATOM 1404 O O . SER A 1 185 ? 8.487 50.964 1.767 1.00 32.81 185 SER A O 1
ATOM 1406 N N . CYS A 1 186 ? 10.350 51.844 2.729 1.00 26.22 186 CYS A N 1
ATOM 1407 C CA . CYS A 1 186 ? 9.978 52.975 3.601 1.00 26.22 186 CYS A CA 1
ATOM 1408 C C . CYS A 1 186 ? 8.506 53.431 3.777 1.00 26.22 186 CYS A C 1
ATOM 1410 O O . CYS A 1 186 ? 7.832 53.749 2.803 1.00 26.22 186 CYS A O 1
ATOM 1412 N N . GLY A 1 187 ? 8.089 53.623 5.045 1.00 26.61 187 GLY A N 1
ATOM 1413 C CA . GLY A 1 187 ? 6.868 54.360 5.415 1.00 26.61 187 GLY A CA 1
ATOM 1414 C C . GLY A 1 187 ? 6.400 54.262 6.885 1.00 26.61 187 GLY A C 1
ATOM 1415 O O . GLY A 1 187 ? 5.294 53.806 7.127 1.00 26.61 187 GLY A O 1
ATOM 1416 N N . THR A 1 188 ? 7.220 54.730 7.839 1.00 30.17 188 THR A N 1
ATOM 1417 C CA . THR A 1 188 ? 6.864 55.330 9.164 1.00 30.17 188 THR A CA 1
ATOM 1418 C C . THR A 1 188 ? 6.098 54.572 10.284 1.00 30.17 188 THR A C 1
ATOM 1420 O O . THR A 1 188 ? 4.888 54.403 10.233 1.00 30.17 188 THR A O 1
ATOM 1423 N N . SER A 1 189 ? 6.826 54.383 11.409 1.00 28.09 189 SER A N 1
ATOM 1424 C CA . SER A 1 189 ? 6.431 54.276 12.847 1.00 28.09 189 SER A CA 1
ATOM 1425 C C . SER A 1 189 ? 5.562 53.070 13.275 1.00 28.09 189 SER A C 1
ATOM 1427 O O . SER A 1 189 ? 4.571 52.772 12.635 1.00 28.09 189 SER A O 1
ATOM 1429 N N . SER A 1 190 ? 5.826 52.303 14.345 1.00 30.06 190 SER A N 1
ATOM 1430 C CA . SER A 1 190 ? 6.227 52.672 15.713 1.00 30.06 190 SER A CA 1
ATOM 1431 C C . SER A 1 190 ? 6.641 51.417 16.538 1.00 30.06 190 SER A C 1
ATOM 1433 O O . SER A 1 190 ? 5.992 50.384 16.402 1.00 30.06 190 SER A O 1
ATOM 1435 N N . ARG A 1 191 ? 7.660 51.567 17.420 1.00 31.30 191 ARG A N 1
ATOM 1436 C CA . ARG A 1 191 ? 8.106 50.738 18.594 1.00 31.30 191 ARG A CA 1
ATOM 1437 C C . ARG A 1 191 ? 8.696 49.324 18.329 1.00 31.30 191 ARG A C 1
ATOM 1439 O O . ARG A 1 191 ? 7.974 48.429 17.924 1.00 31.30 191 ARG A O 1
ATOM 1446 N N . ALA A 1 192 ? 10.026 49.094 18.392 1.00 28.58 192 ALA A N 1
ATOM 1447 C CA . ALA A 1 192 ? 10.963 48.952 19.551 1.00 28.58 192 ALA A CA 1
ATOM 1448 C C . ALA A 1 192 ? 10.678 47.695 20.419 1.00 28.58 192 ALA A C 1
ATOM 1450 O O . ALA A 1 192 ? 9.551 47.577 20.881 1.00 28.58 192 ALA A O 1
ATOM 1451 N N . ALA A 1 193 ? 11.565 46.719 20.711 1.00 32.06 193 ALA A N 1
ATOM 1452 C CA . ALA A 1 193 ? 13.041 46.532 20.702 1.00 32.06 193 ALA A CA 1
ATOM 1453 C C . ALA A 1 193 ? 13.370 45.001 20.537 1.00 32.06 193 ALA A C 1
ATOM 1455 O O . ALA A 1 193 ? 12.570 44.196 21.000 1.00 32.06 193 ALA A O 1
ATOM 1456 N N . ILE A 1 194 ? 14.322 44.483 19.725 1.00 30.48 194 ILE A N 1
ATOM 1457 C CA . ILE A 1 194 ? 15.818 44.380 19.787 1.00 30.48 194 ILE A CA 1
ATOM 1458 C C . ILE A 1 194 ? 16.329 43.509 20.976 1.00 30.48 194 ILE A C 1
ATOM 1460 O O . ILE A 1 194 ? 16.356 44.010 22.090 1.00 30.48 194 ILE A O 1
ATOM 1464 N N . LEU A 1 195 ? 16.526 42.175 20.800 1.00 28.77 195 LEU A N 1
ATOM 1465 C CA . LEU A 1 195 ? 17.776 41.367 20.535 1.00 28.77 195 LEU A CA 1
ATOM 1466 C C . LEU A 1 195 ? 18.545 40.936 21.826 1.00 28.77 195 LEU A C 1
ATOM 1468 O O . LEU A 1 195 ? 18.356 41.619 22.826 1.00 28.77 195 LEU A O 1
ATOM 1472 N N . PRO A 1 196 ? 19.395 39.864 21.871 1.00 36.88 196 PRO A N 1
ATOM 1473 C CA . PRO A 1 196 ? 20.146 39.209 20.778 1.00 36.88 196 PRO A CA 1
ATOM 1474 C C . PRO A 1 196 ? 20.122 37.646 20.733 1.00 36.88 196 PRO A C 1
ATOM 1476 O O . PRO A 1 196 ? 19.544 37.004 21.610 1.00 36.88 196 PRO A O 1
ATOM 1479 N N . PRO A 1 197 ? 20.740 37.016 19.703 1.00 35.66 197 PRO A N 1
ATOM 1480 C CA . PRO A 1 197 ? 20.848 35.561 19.550 1.00 35.66 197 PRO A CA 1
ATOM 1481 C C . PRO A 1 197 ? 22.105 34.998 20.240 1.00 35.66 197 PRO A C 1
ATOM 1483 O O . PRO A 1 197 ? 23.130 35.674 20.308 1.00 35.66 197 PRO A O 1
ATOM 1486 N N . VAL A 1 198 ? 22.058 33.739 20.689 1.00 37.72 198 VAL A N 1
ATOM 1487 C CA . VAL A 1 198 ? 23.231 33.005 21.203 1.00 37.72 198 VAL A CA 1
ATOM 1488 C C . VAL A 1 198 ? 23.400 31.713 20.402 1.00 37.72 198 VAL A C 1
ATOM 1490 O O . VAL A 1 198 ? 22.436 30.982 20.181 1.00 37.72 198 VAL A O 1
ATOM 1493 N N . GLY A 1 199 ? 24.616 31.513 19.891 1.00 30.70 199 GLY A N 1
ATOM 1494 C CA . GLY A 1 199 ? 24.994 30.486 18.923 1.00 30.70 199 GLY A CA 1
ATOM 1495 C C . GLY A 1 199 ? 25.247 29.086 19.493 1.00 30.70 199 GLY A C 1
ATOM 1496 O O . GLY A 1 199 ? 25.134 28.829 20.687 1.00 30.70 199 GLY A O 1
ATOM 1497 N N . CYS A 1 200 ? 25.588 28.192 18.564 1.00 30.22 200 CYS A N 1
ATOM 1498 C CA . CYS A 1 200 ? 25.915 26.778 18.747 1.00 30.22 200 CYS A CA 1
ATOM 1499 C C . CYS A 1 200 ? 27.058 26.517 19.744 1.00 30.22 200 CYS A C 1
ATOM 1501 O O . CYS A 1 200 ? 28.083 27.183 19.656 1.00 30.22 200 CYS A O 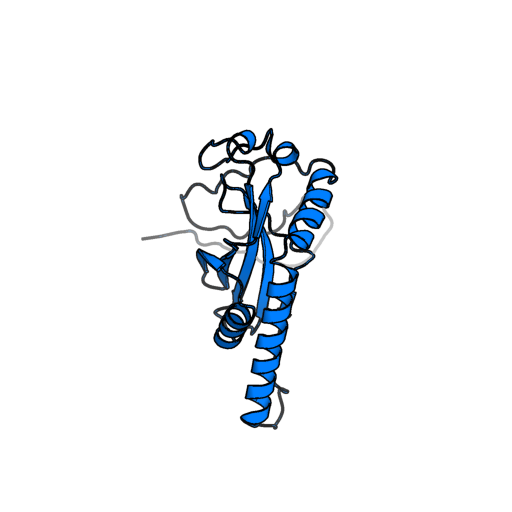1
ATOM 1503 N N . CYS A 1 201 ? 26.924 25.446 20.537 1.00 27.48 201 CYS A N 1
ATOM 1504 C CA . CYS A 1 201 ? 28.017 24.581 21.006 1.00 27.48 201 CYS A CA 1
ATOM 1505 C C . CYS A 1 201 ? 27.471 23.152 21.223 1.00 27.48 201 CYS A C 1
ATOM 1507 O O . CYS A 1 201 ? 26.604 22.938 22.067 1.00 27.48 201 CYS A O 1
ATOM 1509 N N . THR A 1 202 ? 27.969 22.191 20.446 1.00 37.50 202 THR A N 1
ATOM 1510 C CA . THR A 1 202 ? 27.932 20.740 20.716 1.00 37.50 202 THR A CA 1
ATOM 1511 C C . THR A 1 202 ? 29.008 20.357 21.736 1.00 37.50 202 THR A C 1
ATOM 1513 O O . THR A 1 202 ? 30.031 21.040 21.824 1.00 37.50 202 THR A O 1
ATOM 1516 N N . PRO A 1 203 ? 28.839 19.224 22.425 1.00 40.66 203 PRO A N 1
ATOM 1517 C CA . PRO A 1 203 ? 29.882 18.204 22.526 1.00 40.66 203 PRO A CA 1
ATOM 1518 C C . PRO A 1 203 ? 29.615 17.025 21.581 1.00 40.66 203 PRO A C 1
ATOM 1520 O O . PRO A 1 203 ? 28.428 16.691 21.357 1.00 40.66 203 PRO A O 1
#

pLDDT: mean 73.1, std 23.72, range [25.28, 96.5]

Foldseek 3Di:
DVVLLVLLLVVLVFQKDFPDWDDDLWKIKTKIWGPPAKDFDLPVQVQPADLVPRDGCNVFRIKTKIWIWMDTPPPQQKIKTWIFIAGPRGSVTHTPRVLIDIDGPLPPPVDPDDDDDDPVVVVVSSNVSSNVSSVSSNQRRHNVNVVVVVVVVVPPPPPDPPPPRDPDPDDDDDDDDDDDDDDDDDDDDDDDDDDDDDDDDDD

Radius of gyration: 23.01 Å; chains: 1; bounding box: 49×68×53 Å

Secondary structure (DSSP, 8-state):
-HHHHHHHHHHTT--EEEEEEEE-SSEEEEEEEEEEEEEE-HHHHTT-B-TTT--BTTTS-EEEEEEEEEEETTS---EEEEEEEEETTEEEEEE-GGG-EEE--TTS-S-SSS----HHHHHHHHHHHHHHHHHHHHHHSSHHHHHHHHHHHHHS-------PPP--S-------PPP------------------------

Sequence (203 aa):
MLLATLAGIRDAGAQTTIDGADLTDRHMHVRVRSDSVRVLTPALLRDYRSPFTGERGADNPVVWAGFVLTNSEVGAGAFSITPRLVVQVCNNGLTIARDAMRQVHLGARLEEGTVSWSRDTQRKALALVTAKVRDSVAAFLTVDYVERQLTVVREAPLFPWTTRPAPSRSSAGSCITPPSSRPSSCGTSSRAAILPPVGCCTP